Protein AF-A0A9R1U1S0-F1 (afdb_monomer)

Radius of gyration: 36.61 Å; Cα contacts (8 Å, |Δi|>4): 37; chains: 1; bounding box: 83×80×108 Å

pLDDT: mean 74.23, std 17.14, range [32.84, 97.0]

Mean predicted aligned error: 23.55 Å

Solvent-accessible surface area (backbone atoms only — not comparable to full-atom values): 19127 Å² total; per-residue (Å²): 135,89,84,71,72,70,58,68,76,39,90,82,35,63,88,27,69,72,43,45,52,51,51,50,53,49,52,53,48,51,52,52,51,52,51,55,51,52,52,54,51,49,51,52,48,54,50,47,53,54,47,50,52,53,52,48,37,35,75,73,63,81,36,81,83,73,80,48,74,85,44,47,80,72,68,63,41,96,81,56,77,83,61,66,65,52,51,76,75,64,47,78,90,46,71,70,56,53,51,50,56,46,50,50,51,51,48,61,68,64,50,68,73,78,82,65,75,68,82,76,82,57,60,83,92,76,62,88,74,91,62,77,64,70,65,49,52,54,48,52,55,64,67,29,69,67,49,46,51,53,50,52,51,52,51,51,53,48,52,47,66,72,33,65,66,62,41,50,51,52,50,49,54,52,50,62,75,68,55,84,93,86,80,93,82,82,80,90,80,80,88,80,80,92,71,90,73,90,68,84,80,74,84,72,88,66,93,65,82,72,77,72,72,76,78,76,82,70,53,72,70,56,49,51,53,50,50,52,52,50,50,53,53,48,56,52,51,50,54,51,49,52,51,52,52,51,51,51,54,51,49,53,53,50,51,60,68,65,62,70,75,62,84,54,53,62,56,53,52,50,51,56,56,57,69,74,52,52,73,68,56,58,52,58,67,48,63,77,66,76,80,73,58,86,78,66,66,76,79,57,78,86,69,132

Sequence (304 aa):
MGGGDLNLKKSWHPSTMKNMEKVWKAEQQDSREKKKIAELKRDIEMEKDREDMTRYAMQQGVIAKKEDKKLDWMYKGPNQGINREDYLTGKAIDKTFEQQAQAERDAERNRMPSNHVEYECVPPSLRFFSGSEQVDLQKKLQEDPLYAIKKKEMESRTQLLKNPVKLKQLKELVSKRRGSPEASSSSSRHHKSSKHHKESHRSKKDDGKHQSKKKVKLTDEEKEKRLKEMLANASWRDKERAKNVKKYREQDKKEQKSKSYDKDFIRKHLVKATEVETVASRIKSNINNIQRSGRAMDTNFARR

Structure (mmCIF, N/CA/C/O backbone):
data_AF-A0A9R1U1S0-F1
#
_entry.id   AF-A0A9R1U1S0-F1
#
loop_
_atom_site.group_PDB
_atom_site.id
_atom_site.type_symbol
_atom_site.label_atom_id
_atom_site.label_alt_id
_atom_site.label_comp_id
_atom_site.label_asym_id
_atom_site.label_entity_id
_atom_site.label_seq_id
_atom_site.pdbx_PDB_ins_code
_atom_site.Cartn_x
_atom_site.Cartn_y
_atom_site.Cartn_z
_atom_site.occupancy
_atom_site.B_iso_or_equiv
_atom_site.auth_seq_id
_atom_site.auth_comp_id
_atom_site.auth_asym_id
_atom_site.auth_atom_id
_atom_site.pdbx_PDB_model_num
ATOM 1 N N . MET A 1 1 ? -8.473 -1.981 -62.546 1.00 49.84 1 MET A N 1
ATOM 2 C CA . MET A 1 1 ? -7.829 -0.945 -61.709 1.00 49.84 1 MET A CA 1
ATOM 3 C C . MET A 1 1 ? -8.072 -1.288 -60.243 1.00 49.84 1 MET A C 1
ATOM 5 O O . MET A 1 1 ? -9.187 -1.129 -59.778 1.00 49.84 1 MET A O 1
ATOM 9 N N . GLY A 1 2 ? -7.084 -1.852 -59.544 1.00 56.31 2 GLY A N 1
ATOM 10 C CA . GLY A 1 2 ? -7.210 -2.233 -58.129 1.00 56.31 2 GLY A CA 1
ATOM 11 C C . GLY A 1 2 ? -6.482 -1.241 -57.228 1.00 56.31 2 GLY A C 1
ATOM 12 O O . GLY A 1 2 ? -5.342 -1.485 -56.845 1.00 56.31 2 GLY A O 1
ATOM 13 N N . GLY A 1 3 ? -7.110 -0.102 -56.936 1.00 65.69 3 GLY A N 1
ATOM 14 C CA . GLY A 1 3 ? -6.563 0.929 -56.051 1.00 65.69 3 GLY A CA 1
ATOM 15 C C . GLY A 1 3 ? -7.003 0.711 -54.606 1.00 65.69 3 GLY A C 1
ATOM 16 O O . GLY A 1 3 ? -7.941 1.353 -54.152 1.00 65.69 3 GLY A O 1
ATOM 17 N N . GLY A 1 4 ? -6.363 -0.215 -53.890 1.00 79.69 4 GLY A N 1
ATOM 18 C CA . GLY A 1 4 ? -6.552 -0.334 -52.440 1.00 79.69 4 GLY A CA 1
ATOM 19 C C . GLY A 1 4 ? -5.862 0.816 -51.702 1.00 79.69 4 GLY A C 1
ATOM 20 O O . GLY A 1 4 ? -4.749 1.194 -52.078 1.00 79.69 4 GLY A O 1
ATOM 21 N N . ASP A 1 5 ? -6.501 1.350 -50.658 1.00 83.12 5 ASP A N 1
ATOM 22 C CA . ASP A 1 5 ? -5.978 2.466 -49.861 1.00 83.12 5 ASP A CA 1
ATOM 23 C C . ASP A 1 5 ? -4.570 2.150 -49.316 1.00 83.12 5 ASP A C 1
ATOM 25 O O . ASP A 1 5 ? -4.334 1.200 -48.560 1.00 83.12 5 ASP A O 1
ATOM 29 N N . LEU A 1 6 ? -3.606 2.959 -49.763 1.00 86.38 6 LEU A N 1
ATOM 30 C CA . LEU A 1 6 ? -2.181 2.809 -49.487 1.00 86.38 6 LEU A CA 1
ATOM 31 C C . LEU A 1 6 ? -1.866 2.977 -47.993 1.00 86.38 6 LEU A C 1
ATOM 33 O O . LEU A 1 6 ? -0.838 2.480 -47.521 1.00 86.38 6 LEU A O 1
ATOM 37 N N . ASN A 1 7 ? -2.746 3.644 -47.244 1.00 86.38 7 ASN A N 1
ATOM 38 C CA . ASN A 1 7 ? -2.567 3.898 -45.821 1.00 86.38 7 ASN A CA 1
ATOM 39 C C . ASN A 1 7 ? -2.687 2.625 -44.979 1.00 86.38 7 ASN A C 1
ATOM 41 O O . ASN A 1 7 ? -1.934 2.474 -44.018 1.00 86.38 7 ASN A O 1
ATOM 45 N N . LEU A 1 8 ? -3.505 1.645 -45.382 1.00 85.06 8 LEU A N 1
ATOM 46 C CA . LEU A 1 8 ? -3.599 0.354 -44.679 1.00 85.06 8 LEU A CA 1
ATOM 47 C C . LEU A 1 8 ? -2.308 -0.473 -44.751 1.00 85.06 8 LEU A C 1
ATOM 49 O O . LEU A 1 8 ? -2.097 -1.373 -43.940 1.00 85.06 8 LEU A O 1
ATOM 53 N N . LYS A 1 9 ? -1.412 -0.165 -45.697 1.00 86.00 9 LYS A N 1
ATOM 54 C CA . LYS A 1 9 ? -0.081 -0.787 -45.778 1.00 86.00 9 LYS A CA 1
ATOM 55 C C . LYS A 1 9 ? 0.933 -0.129 -44.837 1.00 86.00 9 LYS A C 1
ATOM 57 O O . LYS A 1 9 ? 2.053 -0.621 -44.710 1.00 86.00 9 LYS A O 1
ATOM 62 N N . LYS A 1 10 ? 0.586 0.993 -44.198 1.00 93.12 10 LYS A N 1
ATOM 63 C CA . LYS A 1 10 ? 1.476 1.712 -43.284 1.00 93.12 10 LYS A CA 1
ATOM 64 C C . LYS A 1 10 ? 1.366 1.137 -41.873 1.00 93.12 10 LYS A C 1
ATOM 66 O O . LYS A 1 10 ? 0.281 0.910 -41.344 1.00 93.12 10 LYS A O 1
ATOM 71 N N . SER A 1 11 ? 2.516 0.938 -41.235 1.00 90.69 11 SER A N 1
ATOM 72 C CA . SER A 1 11 ? 2.624 0.352 -39.892 1.00 90.69 11 SER A CA 1
ATOM 73 C C . SER A 1 11 ? 2.041 1.225 -38.779 1.00 90.69 11 SER A C 1
ATOM 75 O O . SER A 1 11 ? 1.729 0.709 -37.712 1.00 90.69 11 SER A O 1
ATOM 77 N N . TRP A 1 12 ? 1.879 2.527 -39.009 1.00 92.88 12 TRP A N 1
ATOM 78 C CA . TRP A 1 12 ? 1.317 3.473 -38.044 1.00 92.88 12 TRP A CA 1
ATOM 79 C C . TRP A 1 12 ? -0.208 3.620 -38.145 1.00 92.88 12 TRP A C 1
ATOM 81 O O . TRP A 1 12 ? -0.812 4.212 -37.256 1.00 92.88 12 TRP A O 1
ATOM 91 N N . HIS A 1 13 ? -0.843 3.096 -39.200 1.00 93.75 13 HIS A N 1
ATOM 92 C CA . HIS A 1 13 ? -2.273 3.295 -39.420 1.00 93.75 13 HIS A CA 1
ATOM 93 C C . HIS A 1 13 ? -3.104 2.538 -38.364 1.00 93.75 13 HIS A C 1
ATOM 95 O O . HIS A 1 13 ? -2.884 1.338 -38.167 1.00 93.75 13 HIS A O 1
ATOM 101 N N . PRO A 1 14 ? -4.051 3.186 -37.664 1.00 92.06 14 PRO A N 1
ATOM 102 C CA . PRO A 1 14 ? -4.723 2.600 -36.499 1.00 92.06 14 PRO A CA 1
ATOM 103 C C . PRO A 1 14 ? -5.603 1.395 -36.852 1.00 92.06 14 PRO A C 1
ATOM 105 O O . PRO A 1 14 ? -5.692 0.458 -36.065 1.00 92.06 14 PRO A O 1
ATOM 108 N N . SER A 1 15 ? -6.189 1.380 -38.053 1.00 91.00 15 SER A N 1
ATOM 109 C CA . SER A 1 15 ? -7.078 0.303 -38.520 1.00 91.00 15 SER A CA 1
ATOM 110 C C . SER A 1 15 ? -6.346 -0.954 -39.001 1.00 91.00 15 SER A C 1
ATOM 112 O O . SER A 1 15 ? -6.975 -1.906 -39.453 1.00 91.00 15 SER A O 1
ATOM 114 N N . THR A 1 16 ? -5.013 -0.982 -38.947 1.00 91.75 16 THR A N 1
ATOM 115 C CA . THR A 1 16 ? -4.253 -2.201 -39.239 1.00 91.75 16 THR A CA 1
ATOM 116 C C . THR A 1 16 ? -4.476 -3.207 -38.107 1.00 91.75 16 THR A C 1
ATOM 118 O O . THR A 1 16 ? -4.307 -2.853 -36.941 1.00 91.75 16 THR A O 1
ATOM 121 N N . MET A 1 17 ? -4.766 -4.477 -38.424 1.00 92.62 17 MET A N 1
ATOM 122 C CA . MET A 1 17 ? -5.051 -5.539 -37.433 1.00 92.62 17 MET A CA 1
ATOM 123 C C . MET A 1 17 ? -4.046 -5.590 -36.268 1.00 92.62 17 MET A C 1
ATOM 125 O O . MET A 1 17 ? -4.437 -5.729 -35.113 1.00 92.62 17 MET A O 1
ATOM 129 N N . LYS A 1 18 ? -2.750 -5.398 -36.551 1.00 93.19 18 LYS A N 1
ATOM 130 C CA . LYS A 1 18 ? -1.682 -5.363 -35.533 1.00 93.19 18 LYS A CA 1
ATOM 131 C C . LYS A 1 18 ? -1.824 -4.199 -34.542 1.00 93.19 18 LYS A C 1
ATOM 133 O O . LYS A 1 18 ? -1.530 -4.35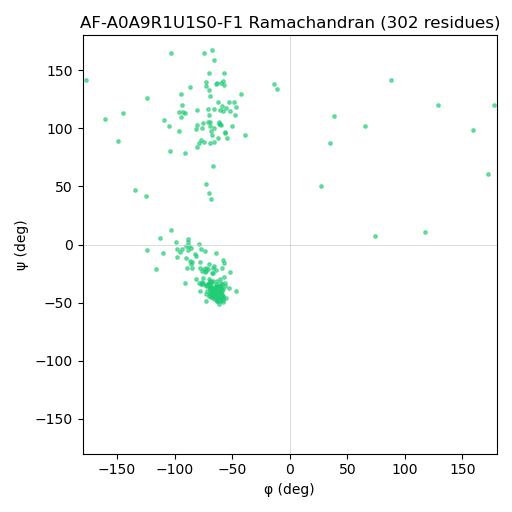8 -33.360 1.00 93.19 18 LYS A O 1
ATOM 138 N N . ASN A 1 19 ? -2.254 -3.030 -35.015 1.00 93.25 19 ASN A N 1
ATOM 139 C CA . ASN A 1 19 ? -2.442 -1.848 -34.175 1.00 93.25 19 ASN A CA 1
ATOM 140 C C . ASN A 1 19 ? -3.738 -1.947 -33.374 1.00 93.25 19 ASN A C 1
ATOM 142 O O . ASN A 1 19 ? -3.718 -1.658 -32.181 1.00 93.25 19 ASN A O 1
ATOM 146 N N . MET A 1 20 ? -4.811 -2.457 -33.982 1.00 93.12 20 MET A N 1
ATOM 147 C CA . MET A 1 20 ? -6.051 -2.783 -33.274 1.00 93.12 20 MET A CA 1
ATOM 148 C C . MET A 1 20 ? -5.802 -3.786 -32.138 1.00 93.12 20 MET A C 1
ATOM 150 O O . MET A 1 20 ? -6.245 -3.566 -31.016 1.00 93.12 20 MET A O 1
ATOM 154 N N . GLU A 1 21 ? -5.017 -4.841 -32.382 1.00 95.00 21 GLU A N 1
ATOM 155 C CA . GLU A 1 21 ? -4.648 -5.818 -31.349 1.00 95.00 21 GLU A CA 1
ATOM 156 C C . GLU A 1 21 ? -3.800 -5.189 -30.232 1.00 95.00 21 GLU A C 1
ATOM 158 O O . GLU A 1 21 ? -3.985 -5.493 -29.052 1.00 95.00 21 GLU A O 1
ATOM 163 N N . LYS A 1 22 ? -2.874 -4.288 -30.581 1.00 96.19 22 LYS A N 1
ATOM 164 C CA . LYS A 1 22 ? -2.051 -3.570 -29.600 1.00 96.19 22 LYS A CA 1
ATOM 165 C C . LYS A 1 22 ? -2.898 -2.662 -28.707 1.00 96.19 22 LYS A C 1
ATOM 167 O O . LYS A 1 22 ? -2.689 -2.660 -27.495 1.00 96.19 22 LYS A O 1
ATOM 172 N N . VAL A 1 23 ? -3.841 -1.923 -29.293 1.00 96.81 23 VAL A N 1
ATOM 173 C CA . VAL A 1 23 ? -4.799 -1.087 -28.554 1.00 96.81 23 VAL A CA 1
ATOM 174 C C . VAL A 1 23 ? -5.660 -1.961 -27.649 1.00 96.81 23 VAL A C 1
ATOM 176 O O . VAL A 1 23 ? -5.718 -1.708 -26.452 1.00 96.81 23 VAL A O 1
ATOM 179 N N . TRP A 1 24 ? -6.206 -3.059 -28.170 1.00 95.81 24 TRP A N 1
ATOM 180 C CA . TRP A 1 24 ? -7.029 -3.982 -27.390 1.00 95.81 24 TRP A CA 1
ATOM 181 C C . TRP A 1 24 ? -6.283 -4.589 -26.192 1.00 95.81 24 TRP A C 1
ATOM 183 O O . TRP A 1 24 ? -6.813 -4.640 -25.081 1.00 95.81 24 TRP A O 1
ATOM 193 N N . LYS A 1 25 ? -5.020 -5.000 -26.368 1.00 97.00 25 LYS A N 1
ATOM 194 C CA . LYS A 1 25 ? -4.180 -5.480 -25.256 1.00 97.00 25 LYS A CA 1
ATOM 195 C C . LYS A 1 25 ? -3.920 -4.385 -24.219 1.00 97.00 25 LYS A C 1
ATOM 197 O O . LYS A 1 25 ? -3.950 -4.672 -23.023 1.00 97.00 25 LYS A O 1
ATOM 202 N N . ALA A 1 26 ? -3.683 -3.149 -24.659 1.00 95.69 26 ALA A N 1
ATOM 203 C CA . ALA A 1 26 ? -3.482 -2.014 -23.763 1.00 95.69 26 ALA A CA 1
ATOM 204 C C . ALA A 1 26 ? -4.756 -1.683 -22.966 1.00 95.69 26 ALA A C 1
ATOM 206 O O . ALA A 1 26 ? -4.687 -1.532 -21.750 1.00 95.69 26 ALA A O 1
ATOM 207 N N . GLU A 1 27 ? -5.920 -1.660 -23.616 1.00 95.00 27 GLU A N 1
ATOM 208 C CA . GLU A 1 27 ? -7.224 -1.464 -22.970 1.00 95.00 27 GLU A CA 1
ATOM 209 C C . GLU A 1 27 ? -7.547 -2.583 -21.977 1.00 95.00 27 GLU A C 1
ATOM 211 O O . GLU A 1 27 ? -8.028 -2.331 -20.871 1.00 95.00 27 GLU A O 1
ATOM 216 N N . GLN A 1 28 ? -7.243 -3.834 -22.333 1.00 94.62 28 GLN A N 1
ATOM 217 C CA . GLN A 1 28 ? -7.430 -4.966 -21.433 1.00 94.62 28 GLN A CA 1
ATOM 218 C C . GLN A 1 28 ? -6.540 -4.845 -20.189 1.00 94.62 28 GLN A C 1
ATOM 220 O O . GLN A 1 28 ? -6.985 -5.159 -19.081 1.00 94.62 28 GLN A O 1
ATOM 225 N N . GLN A 1 29 ? -5.298 -4.387 -20.350 1.00 90.88 29 GLN A N 1
ATOM 226 C CA . GLN A 1 29 ? -4.398 -4.159 -19.228 1.00 90.88 29 GLN A CA 1
ATOM 227 C C . GLN A 1 29 ? -4.851 -2.982 -18.354 1.00 90.88 29 GLN A C 1
ATOM 229 O O . GLN A 1 29 ? -4.947 -3.153 -17.140 1.00 90.88 29 GLN A O 1
ATOM 234 N N . ASP A 1 30 ? -5.240 -1.852 -18.947 1.00 95.38 30 ASP A N 1
ATOM 235 C CA . ASP A 1 30 ? -5.800 -0.702 -18.223 1.00 95.38 30 ASP A CA 1
ATOM 236 C C . ASP A 1 30 ? -7.075 -1.084 -17.451 1.00 95.38 30 ASP A C 1
ATOM 238 O O . ASP A 1 30 ? -7.238 -0.729 -16.286 1.00 95.38 30 ASP A O 1
ATOM 242 N N . SER A 1 31 ? -7.948 -1.906 -18.040 1.00 92.31 31 SER A N 1
ATOM 243 C CA . SER A 1 31 ? -9.131 -2.439 -17.354 1.00 92.31 31 SER A CA 1
ATOM 244 C C . SER A 1 31 ? -8.764 -3.282 -16.124 1.00 92.31 31 SER A C 1
ATOM 246 O O . SER A 1 31 ? -9.388 -3.150 -15.068 1.00 92.31 31 SER A O 1
ATOM 248 N N . ARG A 1 32 ? -7.729 -4.131 -16.219 1.00 92.38 32 ARG A N 1
ATOM 249 C CA . ARG A 1 32 ? -7.230 -4.929 -15.081 1.00 92.38 32 ARG A CA 1
ATOM 250 C C . ARG A 1 32 ? -6.615 -4.047 -13.997 1.00 92.38 32 ARG A C 1
ATOM 252 O O . ARG A 1 32 ? -6.885 -4.261 -12.817 1.00 92.38 32 ARG A O 1
ATOM 259 N N . GLU A 1 33 ? -5.824 -3.052 -14.386 1.00 92.75 33 GLU A N 1
ATOM 260 C CA . GLU A 1 33 ? -5.207 -2.100 -13.461 1.00 92.75 33 GLU A CA 1
ATOM 261 C C . GLU A 1 33 ? -6.268 -1.260 -12.744 1.00 92.75 33 GLU A C 1
ATOM 263 O O . GLU A 1 33 ? -6.251 -1.173 -11.517 1.00 92.75 33 GLU A O 1
ATOM 268 N N . LYS A 1 34 ? -7.267 -0.745 -13.469 1.00 90.31 34 LYS A N 1
ATOM 269 C CA . LYS A 1 34 ? -8.413 -0.028 -12.893 1.00 90.31 34 LYS A CA 1
ATOM 270 C C . LYS A 1 34 ? -9.197 -0.879 -11.902 1.00 90.31 34 LYS A C 1
ATOM 272 O O . LYS A 1 34 ? -9.532 -0.378 -10.831 1.00 90.31 34 LYS A O 1
ATOM 277 N N . LYS A 1 35 ? -9.455 -2.154 -12.214 1.00 92.62 35 LYS A N 1
ATOM 278 C CA . LYS A 1 35 ? -10.116 -3.087 -11.283 1.00 92.62 35 LYS A CA 1
ATOM 279 C C . LYS A 1 35 ? -9.305 -3.275 -10.001 1.00 92.62 35 LYS A C 1
ATOM 281 O O . LYS A 1 35 ? -9.856 -3.121 -8.918 1.00 92.62 35 LYS A O 1
ATOM 286 N N . LYS A 1 36 ? -7.996 -3.511 -10.119 1.00 93.25 36 LYS A N 1
ATOM 287 C CA . LYS A 1 36 ? -7.098 -3.652 -8.964 1.00 93.25 36 LYS A CA 1
ATOM 288 C C . LYS A 1 36 ? -7.036 -2.378 -8.116 1.00 93.25 36 LYS A C 1
ATOM 290 O O . LYS A 1 36 ? -7.027 -2.440 -6.893 1.00 93.25 36 LYS A O 1
ATOM 295 N N . ILE A 1 37 ? -7.007 -1.210 -8.757 1.00 82.44 37 ILE A N 1
ATOM 296 C CA . ILE A 1 37 ? -7.031 0.081 -8.060 1.00 82.44 37 ILE A CA 1
ATOM 297 C C . ILE A 1 37 ? -8.374 0.292 -7.350 1.00 82.44 37 ILE A C 1
ATOM 299 O O . ILE A 1 37 ? -8.387 0.812 -6.240 1.00 82.44 37 ILE A O 1
ATOM 303 N N . ALA A 1 38 ? -9.495 -0.087 -7.966 1.00 91.44 38 ALA A N 1
ATOM 304 C CA . ALA A 1 38 ? -10.818 0.025 -7.354 1.00 91.44 38 ALA A CA 1
ATOM 305 C C . ALA A 1 38 ? -10.962 -0.881 -6.121 1.00 91.44 38 ALA A C 1
ATOM 307 O O . ALA A 1 38 ? -11.501 -0.442 -5.110 1.00 91.44 38 ALA A O 1
ATOM 308 N N . GLU A 1 39 ? -10.428 -2.100 -6.185 1.00 91.44 39 GLU A N 1
ATOM 309 C CA . GLU A 1 39 ? -10.359 -3.026 -5.050 1.00 91.44 39 GLU A CA 1
ATOM 310 C C . GLU A 1 39 ? -9.528 -2.441 -3.899 1.00 91.44 39 GLU A C 1
ATOM 312 O O . GLU A 1 39 ? -10.038 -2.288 -2.795 1.00 91.44 39 GLU A O 1
ATOM 317 N N . LEU A 1 40 ? -8.309 -1.962 -4.175 1.00 87.38 40 LEU A N 1
ATOM 318 C CA . LEU A 1 40 ? -7.473 -1.307 -3.159 1.00 87.38 40 LEU A CA 1
ATOM 319 C C . LEU A 1 40 ? -8.133 -0.060 -2.557 1.00 87.38 40 LEU A C 1
ATOM 321 O O . LEU A 1 40 ? -8.006 0.197 -1.364 1.00 87.38 40 LEU A O 1
ATOM 325 N N . LYS A 1 41 ? -8.841 0.733 -3.370 1.00 84.19 41 LYS A N 1
ATOM 326 C CA . LYS A 1 41 ? -9.603 1.889 -2.874 1.00 84.19 41 LYS A CA 1
ATOM 327 C C . LYS A 1 41 ? -10.720 1.462 -1.928 1.00 84.19 41 LYS A C 1
ATOM 329 O O . LYS A 1 41 ? -10.920 2.133 -0.923 1.00 84.19 41 LYS A O 1
ATOM 334 N N . ARG A 1 42 ? -11.412 0.362 -2.235 1.00 92.25 42 ARG A N 1
ATOM 335 C CA . ARG A 1 42 ? -12.452 -0.206 -1.373 1.00 92.25 42 ARG A CA 1
ATOM 336 C C . ARG A 1 42 ? -11.869 -0.678 -0.042 1.00 92.25 42 ARG A C 1
ATOM 338 O O . ARG A 1 42 ? -12.456 -0.394 0.993 1.00 92.25 42 ARG A O 1
ATOM 345 N N . ASP A 1 43 ? -10.715 -1.338 -0.059 1.00 84.44 43 ASP A N 1
ATOM 346 C CA . ASP A 1 43 ? -10.043 -1.784 1.167 1.00 84.44 43 ASP A CA 1
ATOM 347 C C . ASP A 1 43 ? -9.628 -0.605 2.053 1.00 84.44 43 ASP A C 1
ATOM 349 O O . ASP A 1 43 ? -9.902 -0.608 3.252 1.00 84.44 43 ASP A O 1
ATOM 353 N N . ILE A 1 44 ? -9.048 0.440 1.451 1.00 81.44 44 ILE A N 1
ATOM 354 C CA . ILE A 1 44 ? -8.693 1.682 2.154 1.00 81.44 44 ILE A CA 1
ATOM 355 C C . ILE A 1 44 ? -9.937 2.355 2.742 1.00 81.44 44 ILE A C 1
ATOM 357 O O . ILE A 1 44 ? -9.885 2.881 3.850 1.00 81.44 44 ILE A O 1
ATOM 361 N N . GLU A 1 45 ? -11.055 2.358 2.015 1.00 88.19 45 GLU A N 1
ATOM 362 C CA . GLU A 1 45 ? -12.310 2.939 2.494 1.00 88.19 45 GLU A CA 1
ATOM 363 C C . GLU A 1 45 ? -12.876 2.154 3.685 1.00 88.19 45 GLU A C 1
ATOM 365 O O . GLU A 1 45 ? -13.200 2.757 4.703 1.00 88.19 45 GLU A O 1
ATOM 370 N N . MET A 1 46 ? -12.875 0.817 3.630 1.00 86.56 46 MET A N 1
ATOM 371 C CA . MET A 1 46 ? -13.280 -0.023 4.765 1.00 86.56 46 MET A CA 1
ATOM 372 C C . MET A 1 46 ? -12.373 0.165 5.991 1.00 86.56 46 MET A C 1
ATOM 374 O O . MET A 1 46 ? -12.854 0.184 7.127 1.00 86.56 46 MET A O 1
ATOM 378 N N . GLU A 1 47 ? -11.059 0.296 5.786 1.00 84.75 47 GLU A N 1
ATOM 379 C CA . GLU A 1 47 ? -10.109 0.574 6.867 1.00 84.75 47 GLU A CA 1
ATOM 3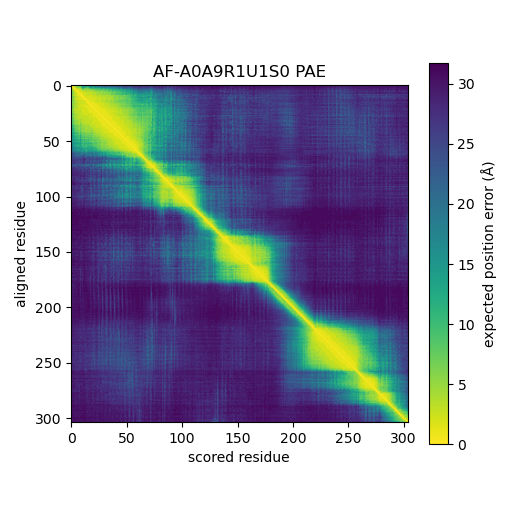80 C C . GLU A 1 47 ? -10.363 1.953 7.479 1.00 84.75 47 GLU A C 1
ATOM 382 O O . GLU A 1 47 ? -10.446 2.077 8.702 1.00 84.75 47 GLU A O 1
ATOM 387 N N . LYS A 1 48 ? -10.584 2.966 6.640 1.00 89.56 48 LYS A N 1
ATOM 388 C CA . LYS A 1 48 ? -10.915 4.320 7.077 1.00 89.56 48 LYS A CA 1
ATOM 389 C C . LYS A 1 48 ? -12.223 4.366 7.866 1.00 89.56 48 LYS A C 1
ATOM 391 O O . LYS A 1 48 ? -12.243 4.974 8.929 1.00 89.56 48 LYS A O 1
ATOM 396 N N . ASP A 1 49 ? -13.276 3.685 7.418 1.00 86.31 49 ASP A N 1
ATOM 397 C CA . ASP A 1 49 ? -14.551 3.607 8.145 1.00 86.31 49 ASP A CA 1
ATOM 398 C C . ASP A 1 49 ? -14.363 2.974 9.530 1.00 86.31 49 ASP A C 1
ATOM 400 O O . ASP A 1 49 ? -14.893 3.452 10.538 1.00 86.31 49 ASP A O 1
ATOM 404 N N . ARG A 1 50 ? -13.550 1.914 9.611 1.00 78.38 50 ARG A N 1
ATOM 405 C CA . ARG A 1 50 ? -13.195 1.278 10.884 1.00 78.38 50 ARG A CA 1
ATOM 406 C C . ARG A 1 50 ? -12.426 2.238 11.790 1.00 78.38 50 ARG A C 1
ATOM 408 O O . ARG A 1 50 ? -12.705 2.308 12.989 1.00 78.38 50 ARG A O 1
ATOM 415 N N . GLU A 1 51 ? -11.456 2.962 11.245 1.00 82.19 51 GLU A N 1
ATOM 416 C CA . GLU A 1 51 ? -10.694 3.962 11.986 1.00 82.19 51 GLU A CA 1
ATOM 417 C C . GLU A 1 51 ? -11.583 5.105 12.472 1.00 82.19 51 GLU A C 1
ATOM 419 O O . GLU A 1 51 ? -11.519 5.451 13.653 1.00 82.19 51 GLU A O 1
ATOM 424 N N . ASP A 1 52 ? -12.461 5.628 11.621 1.00 83.25 52 ASP A N 1
ATOM 425 C CA . ASP A 1 52 ? -13.399 6.698 11.946 1.00 83.25 52 ASP A CA 1
ATOM 426 C C . ASP A 1 52 ? -14.374 6.260 13.048 1.00 83.25 52 ASP A C 1
ATOM 428 O O . ASP A 1 52 ? -14.586 7.012 14.001 1.00 83.25 52 ASP A O 1
ATOM 432 N N . MET A 1 53 ? -14.856 5.013 13.025 1.00 79.56 53 MET A N 1
ATOM 433 C CA . MET A 1 53 ? -15.641 4.433 14.122 1.00 79.56 53 MET A CA 1
ATOM 434 C C . MET A 1 53 ? -14.854 4.372 15.436 1.00 79.56 53 MET A C 1
ATOM 436 O O . MET A 1 53 ? -15.367 4.758 16.489 1.00 79.56 53 MET A O 1
ATOM 440 N N . THR A 1 54 ? -13.592 3.929 15.404 1.00 79.00 54 THR A N 1
ATOM 441 C CA . THR A 1 54 ? -12.757 3.903 16.620 1.00 79.00 54 THR A CA 1
ATOM 442 C C . THR A 1 54 ? -12.444 5.304 17.137 1.00 79.00 54 THR A C 1
ATOM 444 O O . THR A 1 54 ? -12.492 5.545 18.343 1.00 79.00 54 THR A O 1
ATOM 447 N N . ARG A 1 55 ? -12.178 6.251 16.236 1.00 83.62 55 ARG A N 1
ATOM 448 C CA . ARG A 1 55 ? -11.918 7.651 16.560 1.00 83.62 55 ARG A CA 1
ATOM 449 C C . ARG A 1 55 ? -13.155 8.311 17.157 1.00 83.62 55 ARG A C 1
ATOM 451 O O . ARG A 1 55 ? -13.034 9.052 18.130 1.00 83.62 55 ARG A O 1
ATOM 458 N N . TYR A 1 56 ? -14.329 8.018 16.611 1.00 85.12 56 TYR A N 1
ATOM 459 C CA . TYR A 1 56 ? -15.608 8.477 17.130 1.00 85.12 56 TYR A CA 1
ATOM 460 C C . TYR A 1 56 ? -15.874 7.918 18.536 1.00 85.12 56 TYR A C 1
ATOM 462 O O . TYR A 1 56 ? -16.163 8.684 19.454 1.00 85.12 56 TYR A O 1
ATOM 470 N N . ALA A 1 57 ? -15.665 6.614 18.750 1.00 82.25 57 ALA A N 1
ATOM 471 C CA . ALA A 1 57 ? -15.787 5.990 20.071 1.00 82.25 57 ALA A CA 1
ATOM 472 C C . ALA A 1 57 ? -14.802 6.575 21.105 1.00 82.25 57 ALA A C 1
ATOM 474 O O . ALA A 1 57 ? -15.158 6.741 22.273 1.00 82.25 57 ALA A O 1
ATOM 475 N N . MET A 1 58 ? -13.587 6.939 20.678 1.00 80.62 58 MET A N 1
ATOM 476 C CA . MET A 1 58 ? -12.615 7.653 21.516 1.00 80.62 58 MET A CA 1
ATOM 477 C C . MET A 1 58 ? -13.065 9.076 21.860 1.00 80.62 58 MET A C 1
ATOM 479 O O . MET A 1 58 ? -12.902 9.509 22.997 1.00 80.62 58 MET A O 1
ATOM 483 N N . GLN A 1 59 ? -13.626 9.820 20.900 1.00 81.50 59 GLN A N 1
ATOM 484 C CA . GLN A 1 59 ? -14.147 11.172 21.144 1.00 81.50 59 GLN A CA 1
ATOM 485 C C . GLN A 1 59 ? -15.321 11.170 22.125 1.00 81.50 59 GLN A C 1
ATOM 487 O O . GLN A 1 59 ? -15.423 12.077 22.944 1.00 81.50 59 GLN A O 1
ATOM 492 N N . GLN A 1 60 ? -16.168 10.141 22.066 1.00 83.19 60 GLN A N 1
ATOM 493 C CA . GLN A 1 60 ? -17.277 9.938 23.001 1.00 83.19 60 GLN A CA 1
ATOM 494 C C . GLN A 1 60 ? -16.828 9.384 24.366 1.00 83.19 60 GLN A C 1
ATOM 496 O O . GLN A 1 60 ? -17.653 9.217 25.257 1.00 83.19 60 GLN A O 1
ATOM 501 N N . GLY A 1 61 ? -15.537 9.079 24.547 1.00 77.88 61 GLY A N 1
ATOM 502 C CA . GLY A 1 61 ? -14.987 8.592 25.815 1.00 77.88 61 GLY A CA 1
ATOM 503 C C . GLY A 1 61 ? -15.334 7.138 26.159 1.00 77.88 61 GLY A C 1
ATOM 504 O O . GLY A 1 61 ? -14.996 6.686 27.247 1.00 77.88 61 GLY A O 1
ATOM 505 N N . VAL A 1 62 ? -15.961 6.389 25.242 1.00 75.81 62 VAL A N 1
ATOM 506 C CA . VAL A 1 62 ? -16.292 4.960 25.427 1.00 75.81 62 VAL A CA 1
ATOM 507 C C . VAL A 1 62 ? -15.026 4.093 25.404 1.00 75.81 62 VAL A C 1
ATOM 509 O O . VAL A 1 62 ? -14.966 3.049 26.047 1.00 75.81 62 VAL A O 1
ATOM 512 N N . ILE A 1 63 ? -13.993 4.531 24.675 1.00 66.00 63 ILE A N 1
ATOM 513 C CA . ILE A 1 63 ? -12.696 3.852 24.565 1.00 66.00 63 ILE A CA 1
ATOM 514 C C . ILE A 1 63 ? -11.587 4.828 24.968 1.00 66.00 63 ILE A C 1
ATOM 516 O O . ILE A 1 63 ? -11.471 5.912 24.396 1.00 66.00 63 ILE A O 1
ATOM 520 N N . ALA A 1 64 ? -10.741 4.432 25.924 1.00 72.00 64 ALA A N 1
ATOM 521 C CA . ALA A 1 64 ? -9.566 5.209 26.313 1.00 72.00 64 ALA A CA 1
ATOM 522 C C . ALA A 1 64 ? -8.617 5.412 25.116 1.00 72.00 64 ALA A C 1
ATOM 524 O O . ALA A 1 64 ? -8.388 4.490 24.326 1.00 72.00 64 ALA A O 1
ATOM 525 N N . LYS A 1 65 ? -8.047 6.617 24.978 1.00 66.00 65 LYS A N 1
ATOM 526 C CA . LYS A 1 65 ? -7.067 6.931 23.928 1.00 66.00 65 LYS A CA 1
ATOM 527 C C . LYS A 1 65 ? -5.840 6.025 24.075 1.00 66.00 65 LYS A C 1
ATOM 529 O O . LYS A 1 65 ? -5.003 6.247 24.941 1.00 66.00 65 LYS A O 1
ATOM 534 N N . LYS A 1 66 ? -5.724 5.004 23.223 1.00 63.31 66 LYS A N 1
ATOM 535 C CA . LYS A 1 66 ? -4.478 4.247 23.051 1.00 63.31 66 LYS A CA 1
ATOM 536 C C . LYS A 1 66 ? -3.526 5.077 22.191 1.00 63.31 66 LYS A C 1
ATOM 538 O O . LYS A 1 66 ? -3.547 4.963 20.967 1.00 63.31 66 LYS A O 1
ATOM 543 N N . GLU A 1 67 ? -2.707 5.903 22.833 1.00 55.69 67 GLU A N 1
ATOM 544 C CA . GLU A 1 67 ? -1.608 6.660 22.203 1.00 55.69 67 GLU A CA 1
ATOM 545 C C . GLU A 1 67 ? -0.503 5.730 21.631 1.00 55.69 67 GLU A C 1
ATOM 547 O O . GLU A 1 67 ? 0.374 6.157 20.882 1.00 55.69 67 GLU A O 1
ATOM 552 N N . ASP A 1 68 ? -0.583 4.420 21.893 1.00 58.16 68 ASP A N 1
ATOM 553 C CA . ASP A 1 68 ? 0.526 3.484 21.684 1.00 58.16 68 ASP A CA 1
ATOM 554 C C . ASP A 1 68 ? 0.614 2.846 20.293 1.00 58.16 68 ASP A C 1
ATOM 556 O O . ASP A 1 68 ? 1.594 2.166 20.007 1.00 58.16 68 ASP A O 1
ATOM 560 N N . LYS A 1 69 ? -0.332 3.071 19.366 1.00 64.31 69 LYS A N 1
ATOM 561 C CA . LYS A 1 69 ? -0.244 2.456 18.018 1.00 64.31 69 LYS A CA 1
ATOM 562 C C . LYS A 1 69 ? 1.044 2.841 17.273 1.00 64.31 69 LYS A C 1
ATOM 564 O O . LYS A 1 69 ? 1.601 2.033 16.536 1.00 64.31 69 LYS A O 1
ATOM 569 N N . LYS A 1 70 ? 1.540 4.067 17.484 1.00 63.16 70 LYS A N 1
ATOM 570 C CA . LYS A 1 70 ? 2.781 4.575 16.873 1.00 63.16 70 LYS A CA 1
ATOM 571 C C . LYS A 1 70 ? 4.044 3.986 17.509 1.00 63.16 70 LYS A C 1
ATOM 573 O O . LYS A 1 70 ? 5.096 4.019 16.878 1.00 63.16 70 LYS A O 1
ATOM 578 N N . LEU A 1 71 ? 3.949 3.466 18.731 1.00 64.44 71 LEU A N 1
ATOM 579 C CA . LEU A 1 71 ? 5.071 2.922 19.497 1.00 64.44 71 LEU A CA 1
ATOM 580 C C . LEU A 1 71 ? 4.996 1.393 19.644 1.00 64.44 71 LEU A C 1
ATOM 582 O O . LEU A 1 71 ? 5.968 0.781 20.067 1.00 64.44 71 LEU A O 1
ATOM 586 N N . ASP A 1 72 ? 3.900 0.758 19.225 1.00 67.94 72 ASP A N 1
ATOM 587 C CA . ASP A 1 72 ? 3.702 -0.695 19.285 1.00 67.94 72 ASP A CA 1
ATOM 588 C C . ASP A 1 72 ? 4.765 -1.463 18.480 1.00 67.94 72 ASP A C 1
ATOM 590 O O . ASP A 1 72 ? 5.265 -2.493 18.917 1.00 67.94 72 ASP A O 1
ATOM 594 N N . TRP A 1 73 ? 5.207 -0.926 17.338 1.00 72.44 73 TRP A N 1
ATOM 595 C CA . TRP A 1 73 ? 6.315 -1.518 16.575 1.00 72.44 73 TRP A CA 1
ATOM 596 C C . TRP A 1 73 ? 7.684 -1.359 17.264 1.00 72.44 73 TRP A C 1
ATOM 598 O O . TRP A 1 73 ? 8.594 -2.126 16.962 1.00 72.44 73 TRP A O 1
ATOM 608 N N . MET A 1 74 ? 7.833 -0.391 18.180 1.00 66.69 74 MET A N 1
ATOM 609 C CA . MET A 1 74 ? 9.060 -0.125 18.946 1.00 66.69 74 MET A CA 1
ATOM 610 C C . MET A 1 74 ? 9.091 -0.905 20.273 1.00 66.69 74 MET A C 1
ATOM 612 O O . MET A 1 74 ? 10.157 -1.334 20.703 1.00 66.69 74 MET A O 1
ATOM 616 N N . TYR A 1 75 ? 7.929 -1.118 20.901 1.00 62.88 75 TYR A N 1
ATOM 617 C CA . TYR A 1 75 ? 7.779 -1.875 22.150 1.00 62.88 75 TYR A CA 1
ATOM 618 C C . TYR A 1 75 ? 7.457 -3.362 21.951 1.00 62.88 75 TYR A C 1
ATOM 620 O O . TYR A 1 75 ? 7.474 -4.111 22.929 1.00 62.88 75 TYR A O 1
ATOM 628 N N . LYS A 1 76 ? 7.272 -3.818 20.702 1.00 66.06 76 LYS A N 1
ATOM 629 C CA . LYS A 1 76 ? 7.413 -5.230 20.302 1.00 66.06 76 LYS A CA 1
ATOM 630 C C . LYS A 1 76 ? 8.868 -5.678 20.434 1.00 66.06 76 LYS A C 1
ATOM 632 O O . LYS A 1 76 ? 9.578 -5.903 19.456 1.00 66.06 76 LYS A O 1
ATOM 637 N N . GLY A 1 77 ? 9.329 -5.740 21.677 1.00 67.38 77 GLY A N 1
ATOM 638 C CA . GLY A 1 77 ? 10.648 -6.226 22.035 1.00 67.38 77 GLY A CA 1
ATOM 639 C C . GLY A 1 77 ? 10.737 -7.754 21.933 1.00 67.38 77 GLY A C 1
ATOM 640 O O . GLY A 1 77 ? 9.710 -8.434 21.936 1.00 67.38 77 GLY A O 1
ATOM 641 N N . PRO A 1 78 ? 11.957 -8.321 21.922 1.00 62.53 78 PRO A N 1
ATOM 642 C CA . PRO A 1 78 ? 12.201 -9.769 21.831 1.00 62.53 78 PRO A CA 1
ATOM 643 C C . PRO A 1 78 ? 11.541 -10.617 22.931 1.00 62.53 78 PRO A C 1
ATOM 645 O O . PRO A 1 78 ? 11.453 -11.831 22.794 1.00 62.53 78 PRO A O 1
ATOM 648 N N . ASN A 1 79 ? 11.097 -9.980 24.019 1.00 58.62 79 ASN A N 1
ATOM 649 C CA . ASN A 1 79 ? 10.499 -10.626 25.188 1.00 58.62 79 ASN A CA 1
ATOM 650 C C . ASN A 1 79 ? 8.962 -10.612 25.170 1.00 58.62 79 ASN A C 1
ATOM 652 O O . ASN A 1 79 ? 8.339 -11.151 26.082 1.00 58.62 79 ASN A O 1
ATOM 656 N N . GLN A 1 80 ? 8.331 -9.978 24.176 1.00 68.69 80 GLN A N 1
ATOM 657 C CA . GLN A 1 80 ? 6.883 -10.051 24.021 1.00 68.69 80 GLN A CA 1
ATOM 658 C C . GLN A 1 80 ? 6.566 -11.383 23.335 1.00 68.69 80 GLN A C 1
ATOM 660 O O . GLN A 1 80 ? 7.030 -11.622 22.221 1.00 68.69 80 GLN A O 1
ATOM 665 N N . GLY A 1 81 ? 5.851 -12.266 24.042 1.00 62.84 81 GLY A N 1
ATOM 666 C CA . GLY A 1 81 ? 5.574 -13.638 23.614 1.00 62.84 81 GLY A CA 1
ATOM 667 C C . GLY A 1 81 ? 5.218 -13.722 22.130 1.00 62.84 81 GLY A C 1
ATOM 668 O O . GLY A 1 81 ? 4.395 -12.956 21.628 1.00 62.84 81 GLY A O 1
ATOM 669 N N . ILE A 1 82 ? 5.892 -14.623 21.421 1.00 66.06 82 ILE A N 1
ATOM 670 C CA . ILE A 1 82 ? 5.747 -14.783 19.979 1.00 66.06 82 ILE A CA 1
ATOM 671 C C . ILE A 1 82 ? 4.285 -15.153 19.686 1.00 66.06 82 ILE A C 1
ATOM 673 O O . ILE A 1 82 ? 3.800 -16.207 20.099 1.00 66.06 82 ILE A O 1
ATOM 677 N N . ASN A 1 83 ? 3.567 -14.281 18.977 1.00 69.31 83 ASN A N 1
ATOM 678 C CA . ASN A 1 83 ? 2.181 -14.539 18.597 1.00 69.31 83 ASN A CA 1
ATOM 679 C C . ASN A 1 83 ? 2.138 -15.643 17.534 1.00 69.31 83 ASN A C 1
ATOM 681 O O . ASN A 1 83 ? 2.564 -15.441 16.397 1.00 69.31 83 ASN A O 1
ATOM 685 N N . ARG A 1 84 ? 1.606 -16.813 17.900 1.00 74.25 84 ARG A N 1
ATOM 686 C CA . ARG A 1 84 ? 1.505 -17.996 17.024 1.00 74.25 84 ARG A CA 1
ATOM 687 C C . ARG A 1 84 ? 0.671 -17.723 15.768 1.00 74.25 84 ARG A C 1
ATOM 689 O O . ARG A 1 84 ? 1.005 -18.202 14.685 1.00 74.25 84 ARG A O 1
ATOM 696 N N . GLU A 1 85 ? -0.337 -16.868 15.908 1.00 75.69 85 GLU A N 1
ATOM 697 C CA . GLU A 1 85 ? -1.218 -16.413 14.828 1.00 75.69 85 GLU A CA 1
ATOM 698 C C . GLU A 1 85 ? -0.467 -15.689 13.702 1.00 75.69 85 GLU A C 1
ATOM 700 O O . GLU A 1 85 ? -0.837 -15.794 12.532 1.00 75.69 85 GLU A O 1
ATOM 705 N N . ASP A 1 86 ? 0.645 -15.017 14.011 1.00 76.94 86 ASP A N 1
ATOM 706 C CA . ASP A 1 86 ? 1.443 -14.329 12.995 1.00 76.94 86 ASP A CA 1
ATOM 707 C C . ASP A 1 86 ? 2.136 -15.323 12.040 1.00 76.94 86 ASP A C 1
ATOM 709 O O . ASP A 1 86 ? 2.325 -15.038 10.857 1.00 76.94 86 ASP A O 1
ATOM 713 N N . TYR A 1 87 ? 2.506 -16.510 12.531 1.00 82.50 87 TYR A N 1
ATOM 714 C CA . TYR A 1 87 ? 3.112 -17.577 11.723 1.00 82.50 87 TYR A CA 1
ATOM 715 C C . TYR A 1 87 ? 2.051 -18.367 10.957 1.00 82.50 87 TYR A C 1
ATOM 717 O O . TYR A 1 87 ? 2.309 -18.834 9.848 1.00 82.50 87 TYR A O 1
ATOM 725 N N . LEU A 1 88 ? 0.836 -18.456 11.506 1.00 81.50 88 LEU A N 1
ATOM 726 C CA . LEU A 1 88 ? -0.313 -19.059 10.832 1.00 81.50 88 LEU A CA 1
ATOM 727 C C . LEU A 1 88 ? -0.801 -18.203 9.650 1.00 81.50 88 LEU A C 1
ATOM 729 O O . LEU A 1 88 ? -1.237 -18.737 8.633 1.00 81.50 88 LEU A O 1
ATOM 733 N N . THR A 1 89 ? -0.661 -16.879 9.759 1.00 76.38 89 THR A N 1
ATOM 734 C CA . THR A 1 89 ? -1.033 -15.897 8.725 1.00 76.38 89 THR A CA 1
ATOM 735 C C . THR A 1 89 ? 0.078 -15.607 7.707 1.00 76.38 89 THR A C 1
ATOM 737 O O . THR A 1 89 ? -0.150 -14.869 6.748 1.00 76.38 89 THR A O 1
ATOM 740 N N . GLY A 1 90 ? 1.255 -16.233 7.850 1.00 75.62 90 GLY A N 1
ATOM 741 C CA . GLY A 1 90 ? 2.284 -16.270 6.805 1.00 75.62 90 GLY A CA 1
ATOM 742 C C . GLY A 1 90 ? 3.626 -15.611 7.132 1.00 75.62 90 GLY A C 1
ATOM 743 O O . GLY A 1 90 ? 4.448 -15.477 6.220 1.00 75.62 90 GLY A O 1
ATOM 744 N N . LYS A 1 91 ? 3.909 -15.221 8.387 1.00 82.81 91 LYS A N 1
ATOM 745 C CA . LYS A 1 91 ? 5.293 -14.890 8.771 1.00 82.81 91 LYS A CA 1
ATOM 746 C C . LYS A 1 91 ? 6.187 -16.127 8.650 1.00 82.81 91 LYS A C 1
ATOM 748 O O . LYS A 1 91 ? 5.793 -17.239 8.994 1.00 82.81 91 LYS A O 1
ATOM 753 N N . ALA A 1 92 ? 7.400 -15.927 8.137 1.00 80.94 92 ALA A N 1
ATOM 754 C CA . ALA A 1 92 ? 8.378 -16.999 8.004 1.00 80.94 92 ALA A CA 1
ATOM 755 C C . ALA A 1 92 ? 8.774 -17.531 9.389 1.00 80.94 92 ALA A C 1
ATOM 757 O O . ALA A 1 92 ? 8.977 -16.754 10.318 1.00 80.94 92 ALA A O 1
ATOM 758 N N . ILE A 1 93 ? 8.882 -18.854 9.508 1.00 81.25 93 ILE A N 1
ATOM 759 C CA . ILE A 1 93 ? 9.326 -19.521 10.733 1.00 81.25 93 ILE A CA 1
ATOM 760 C C . ILE A 1 93 ? 10.792 -19.145 10.980 1.00 81.25 93 ILE A C 1
ATOM 762 O O . ILE A 1 93 ? 11.654 -19.464 10.161 1.00 81.25 93 ILE A O 1
ATOM 766 N N . ASP A 1 94 ? 11.056 -18.462 12.093 1.00 81.50 94 ASP A N 1
ATOM 767 C CA . ASP A 1 94 ? 12.401 -18.103 12.547 1.00 81.50 94 ASP A CA 1
ATOM 768 C C . ASP A 1 94 ? 12.845 -19.030 13.692 1.00 81.50 94 ASP A C 1
ATOM 770 O O . ASP A 1 94 ? 12.040 -19.714 14.328 1.00 81.50 94 ASP A O 1
ATOM 774 N N . LYS A 1 95 ? 14.144 -19.035 13.991 1.00 82.69 95 LYS A N 1
ATOM 775 C CA . LYS A 1 95 ? 14.769 -19.845 15.047 1.00 82.69 95 LYS A CA 1
ATOM 776 C C . LYS A 1 95 ? 14.167 -19.599 16.428 1.00 82.69 95 LYS A C 1
ATOM 778 O O . LYS A 1 95 ? 14.196 -20.486 17.271 1.00 82.69 95 LYS A O 1
ATOM 783 N N . THR A 1 96 ? 13.629 -18.405 16.663 1.00 77.81 96 THR A N 1
ATOM 784 C CA . THR A 1 96 ? 12.927 -18.037 17.900 1.00 77.81 96 THR A CA 1
ATOM 785 C C . THR A 1 96 ? 11.634 -18.839 18.077 1.00 77.81 96 THR A C 1
ATOM 787 O O . THR A 1 96 ? 11.363 -19.330 19.170 1.00 77.81 96 THR A O 1
ATOM 790 N N . PHE A 1 97 ? 10.883 -19.057 16.992 1.00 79.94 97 PHE A N 1
ATOM 791 C CA . PHE A 1 97 ? 9.688 -19.901 16.982 1.00 79.94 97 PHE A CA 1
ATOM 792 C C . PHE A 1 97 ? 10.040 -21.377 17.190 1.00 79.94 97 PHE A C 1
ATOM 794 O O . PHE A 1 97 ? 9.382 -22.064 17.967 1.00 79.94 97 PHE A O 1
ATOM 801 N N . GLU A 1 98 ? 11.102 -21.864 16.539 1.00 81.12 98 GLU A N 1
ATOM 802 C CA . GLU A 1 98 ? 11.589 -23.235 16.744 1.00 81.12 98 GLU A CA 1
ATOM 803 C C . GLU A 1 98 ? 12.036 -23.465 18.193 1.00 81.12 98 GLU A C 1
ATOM 805 O O . GLU A 1 98 ? 11.670 -24.475 18.784 1.00 81.12 98 GLU A O 1
ATOM 810 N N . GLN A 1 99 ? 12.753 -22.510 18.796 1.00 82.12 99 GLN A N 1
ATOM 811 C CA . GLN A 1 99 ? 13.165 -22.572 20.202 1.00 82.12 99 GLN A CA 1
ATOM 812 C C . GLN A 1 99 ? 11.974 -22.583 21.160 1.00 82.12 99 GLN A C 1
ATOM 814 O O . GLN A 1 99 ? 11.989 -23.349 22.119 1.00 82.12 99 GLN A O 1
ATOM 819 N N . GLN A 1 100 ? 10.930 -21.792 20.904 1.00 77.94 100 GLN A N 1
ATOM 820 C CA . GLN A 1 100 ? 9.723 -21.816 21.731 1.00 77.94 100 GLN A CA 1
ATOM 821 C C . GLN A 1 100 ? 8.944 -23.124 21.567 1.00 77.94 100 GLN A C 1
ATOM 823 O O . GLN A 1 100 ? 8.531 -23.710 22.561 1.00 77.94 100 GLN A O 1
ATOM 828 N N . ALA A 1 101 ? 8.784 -23.621 20.339 1.00 80.56 101 ALA A N 1
ATOM 829 C CA . ALA A 1 101 ? 8.130 -24.903 20.087 1.00 80.56 101 ALA A CA 1
ATOM 830 C C . ALA A 1 101 ? 8.913 -26.079 20.702 1.00 80.56 101 ALA A C 1
ATOM 832 O O . ALA A 1 101 ? 8.324 -27.060 21.157 1.00 80.56 101 ALA A O 1
ATOM 833 N N . GLN A 1 102 ? 10.243 -25.983 20.732 1.00 79.94 102 GLN A N 1
ATOM 834 C CA . GLN A 1 102 ? 11.113 -26.959 21.378 1.00 79.94 102 GLN A CA 1
ATOM 835 C C . GLN A 1 102 ? 11.027 -26.865 22.903 1.00 79.94 102 GLN A C 1
ATOM 837 O O . GLN A 1 102 ? 10.878 -27.893 23.548 1.00 79.94 102 GLN A O 1
ATOM 842 N N . ALA A 1 103 ? 11.018 -25.655 23.467 1.00 78.31 103 ALA A N 1
ATOM 843 C CA . ALA A 1 103 ? 10.803 -25.431 24.894 1.00 78.31 103 ALA A CA 1
ATOM 844 C C . ALA A 1 103 ? 9.414 -25.905 25.351 1.00 78.31 103 ALA A C 1
ATOM 846 O O . ALA A 1 103 ? 9.302 -26.472 26.430 1.00 78.31 103 ALA A O 1
ATOM 847 N N . GLU A 1 104 ? 8.371 -25.739 24.531 1.00 76.31 104 GLU A N 1
ATOM 848 C CA . GLU A 1 104 ? 7.040 -26.310 24.776 1.00 76.31 104 GLU A CA 1
ATOM 849 C C . GLU A 1 104 ? 7.074 -27.841 24.758 1.00 76.31 104 GLU A C 1
ATOM 851 O O . GLU A 1 104 ? 6.545 -28.456 25.677 1.00 76.31 104 GLU A O 1
ATOM 856 N N . ARG A 1 105 ? 7.739 -28.466 23.775 1.00 79.25 105 ARG A N 1
ATOM 857 C CA . ARG A 1 105 ? 7.920 -29.929 23.742 1.00 79.25 105 ARG A CA 1
ATOM 858 C C . ARG A 1 105 ? 8.720 -30.450 24.925 1.00 79.25 105 ARG A C 1
ATOM 860 O O . ARG A 1 105 ? 8.382 -31.491 25.476 1.00 79.25 105 ARG A O 1
ATOM 867 N N . ASP A 1 106 ? 9.789 -29.760 25.298 1.00 75.88 106 ASP A N 1
ATOM 868 C CA . ASP A 1 106 ? 10.624 -30.141 26.429 1.00 75.88 106 ASP A CA 1
ATOM 869 C C . ASP A 1 106 ? 9.889 -29.900 27.751 1.00 75.88 106 ASP A C 1
ATOM 871 O O . ASP A 1 106 ? 10.023 -30.714 28.655 1.00 75.88 106 ASP A O 1
ATOM 875 N N . ALA A 1 107 ? 9.047 -28.867 27.855 1.00 75.75 107 ALA A N 1
ATOM 876 C CA . ALA A 1 107 ? 8.155 -28.645 28.994 1.00 75.75 107 ALA A CA 1
ATOM 877 C C . ALA A 1 107 ? 7.002 -29.660 29.049 1.00 75.75 107 ALA A C 1
ATOM 879 O O . ALA A 1 107 ? 6.594 -30.054 30.135 1.00 75.75 107 ALA A O 1
ATOM 880 N N . GLU A 1 108 ? 6.489 -30.116 27.908 1.00 66.19 108 GLU A N 1
ATOM 881 C CA . GLU A 1 108 ? 5.495 -31.189 27.815 1.00 66.19 108 GLU A CA 1
ATOM 882 C C . GLU A 1 108 ? 6.113 -32.550 28.163 1.00 66.19 108 GLU A C 1
ATOM 884 O O . GLU A 1 108 ? 5.485 -33.362 28.833 1.00 66.19 108 GLU A O 1
ATOM 889 N N . ARG A 1 109 ? 7.384 -32.760 27.809 1.00 65.75 109 ARG A N 1
ATOM 890 C CA . ARG A 1 109 ? 8.170 -33.944 28.173 1.00 65.75 109 ARG A CA 1
ATOM 891 C C . ARG A 1 109 ? 8.643 -33.929 29.635 1.00 65.75 109 ARG A C 1
ATOM 893 O O . ARG A 1 109 ? 8.728 -34.989 30.242 1.00 65.75 109 ARG A O 1
ATOM 900 N N . ASN A 1 110 ? 8.943 -32.753 30.196 1.00 62.28 110 ASN A N 1
ATOM 901 C CA . ASN A 1 110 ? 9.297 -32.550 31.612 1.00 62.28 110 ASN A CA 1
ATOM 902 C C . ASN A 1 110 ? 8.090 -32.260 32.512 1.00 62.28 110 ASN A C 1
ATOM 904 O O . ASN A 1 110 ? 8.260 -32.125 33.726 1.00 62.28 110 ASN A O 1
ATOM 908 N N . ARG A 1 111 ? 6.869 -32.191 31.968 1.00 58.69 111 ARG A N 1
ATOM 909 C CA . ARG A 1 111 ? 5.657 -32.357 32.768 1.00 58.69 111 ARG A CA 1
ATOM 910 C C . ARG A 1 111 ? 5.659 -33.796 33.258 1.00 58.69 111 ARG A C 1
ATOM 912 O O . ARG A 1 111 ? 5.110 -34.690 32.626 1.00 58.69 111 ARG A O 1
ATOM 919 N N . MET A 1 112 ? 6.302 -34.001 34.404 1.00 47.94 112 MET A N 1
ATOM 920 C CA . MET A 1 112 ? 6.080 -35.177 35.223 1.00 47.94 112 MET A CA 1
ATOM 921 C C . MET A 1 112 ? 4.561 -35.319 35.369 1.00 47.94 112 MET A C 1
ATOM 923 O O . MET A 1 112 ? 3.917 -34.346 35.784 1.00 47.94 112 MET A O 1
ATOM 927 N N . PRO A 1 113 ? 3.961 -36.452 34.969 1.00 57.56 113 PRO A N 1
ATOM 928 C CA . PRO A 1 113 ? 2.535 -36.643 35.141 1.00 57.56 113 PRO A CA 1
ATOM 929 C C . PRO A 1 113 ? 2.251 -36.492 36.632 1.00 57.56 113 PRO A C 1
ATOM 931 O O . PRO A 1 113 ? 2.763 -37.248 37.454 1.00 57.56 113 PRO A O 1
ATOM 934 N N . SER A 1 114 ? 1.490 -35.462 36.998 1.00 53.97 114 SER A N 1
ATOM 935 C CA . SER A 1 114 ? 0.986 -35.288 38.356 1.00 53.97 114 SER A CA 1
ATOM 936 C C . SER A 1 114 ? 0.089 -36.477 38.658 1.00 53.97 114 SER A C 1
ATOM 938 O O . SER A 1 114 ? -1.081 -36.414 38.303 1.00 53.97 114 SER A O 1
ATOM 940 N N . ASN A 1 115 ? 0.651 -37.551 39.228 1.00 51.31 115 ASN A N 1
ATOM 941 C CA . ASN A 1 115 ? -0.023 -38.778 39.662 1.00 51.31 115 ASN A CA 1
ATOM 942 C C . ASN A 1 115 ? -1.309 -39.081 38.876 1.00 51.31 115 ASN A C 1
ATOM 944 O O . ASN A 1 115 ? -2.370 -39.298 39.459 1.00 51.31 115 ASN A O 1
ATOM 948 N N . HIS A 1 116 ? -1.240 -39.057 37.543 1.00 50.25 116 HIS A N 1
ATOM 949 C CA . HIS A 1 116 ? -2.302 -39.639 36.752 1.00 50.25 116 HIS A CA 1
ATOM 950 C C . HIS A 1 116 ? -1.974 -41.117 36.757 1.00 50.25 116 HIS A C 1
ATOM 952 O O . HIS A 1 116 ? -1.052 -41.549 36.071 1.00 50.25 116 HIS A O 1
ATOM 958 N N . VAL A 1 117 ? -2.660 -41.858 37.627 1.00 50.91 117 VAL A N 1
ATOM 959 C CA . VAL A 1 117 ? -2.691 -43.316 37.573 1.00 50.91 117 VAL A CA 1
ATOM 960 C C . VAL A 1 117 ? -2.969 -43.662 36.120 1.00 50.91 117 VAL A C 1
ATOM 962 O O . VAL A 1 117 ? -4.039 -43.331 35.612 1.00 50.91 117 VAL A O 1
ATOM 965 N N . GLU A 1 118 ? -1.987 -44.238 35.429 1.00 49.72 118 GLU A N 1
ATOM 966 C CA . GLU A 1 118 ? -2.184 -44.690 34.063 1.00 49.72 118 GLU A CA 1
ATOM 967 C C . GLU A 1 118 ? -3.305 -45.725 34.101 1.00 49.72 118 GLU A C 1
ATOM 969 O O . GLU A 1 118 ? -3.124 -46.880 34.499 1.00 49.72 118 GLU A O 1
ATOM 974 N N . TYR A 1 119 ? -4.497 -45.299 33.685 1.00 53.53 119 TYR A N 1
ATOM 975 C CA . TYR A 1 119 ? -5.649 -46.151 33.429 1.00 53.53 119 TYR A CA 1
ATOM 976 C C . TYR A 1 119 ? -5.379 -47.035 32.201 1.00 53.53 119 TYR A C 1
ATOM 978 O O . TYR A 1 119 ? -6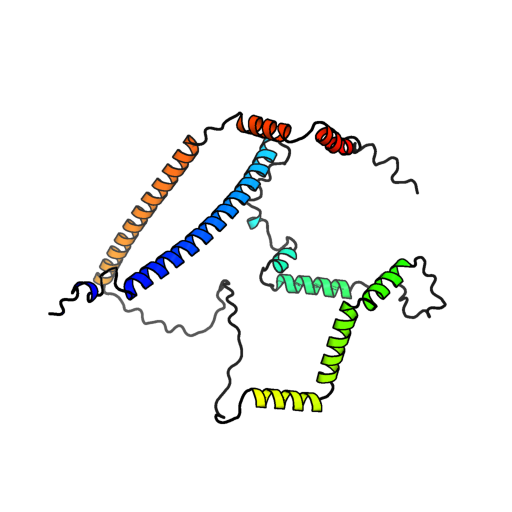.258 -47.244 31.380 1.00 53.53 119 TYR A O 1
ATOM 986 N N . GLU A 1 120 ? -4.172 -47.553 32.023 1.00 53.75 120 GLU A N 1
ATOM 987 C CA . GLU A 1 120 ? -3.826 -48.508 30.972 1.00 53.75 120 GLU A CA 1
ATOM 988 C C . GLU A 1 120 ? -3.397 -49.854 31.561 1.00 53.75 120 GLU A C 1
ATOM 990 O O . GLU A 1 120 ? -3.594 -50.880 30.917 1.00 53.75 120 GLU A O 1
ATOM 995 N N . CYS A 1 121 ? -2.982 -49.894 32.833 1.00 51.41 121 CYS A N 1
ATOM 996 C CA . CYS A 1 121 ? -2.626 -51.139 33.526 1.00 51.41 121 CYS A CA 1
ATOM 997 C C . CYS A 1 121 ? -3.770 -51.751 34.354 1.00 51.41 121 CYS A C 1
ATOM 999 O O . CYS A 1 121 ? -3.633 -52.858 34.870 1.00 51.41 121 CYS A O 1
ATOM 1001 N N . VAL A 1 122 ? -4.912 -51.066 34.478 1.00 57.00 122 VAL A N 1
ATOM 1002 C CA . VAL A 1 122 ? -6.095 -51.614 35.160 1.00 57.00 122 VAL A CA 1
ATOM 1003 C C . VAL A 1 122 ? -7.002 -52.278 34.120 1.00 57.00 122 VAL A C 1
ATOM 1005 O O . VAL A 1 122 ? -7.462 -51.579 33.205 1.00 57.00 122 VAL A O 1
ATOM 1008 N N . PRO A 1 123 ? -7.288 -53.591 34.219 1.00 55.16 123 PRO A N 1
ATOM 1009 C CA . PRO A 1 123 ? -8.207 -54.259 33.305 1.00 55.16 123 PRO A CA 1
ATOM 1010 C C . PRO A 1 123 ? -9.584 -53.566 33.332 1.00 55.16 123 PRO A C 1
ATOM 1012 O O . PRO A 1 123 ? -9.981 -53.044 34.378 1.00 55.16 123 PRO A O 1
ATOM 1015 N N . PRO A 1 124 ? -10.330 -53.537 32.209 1.00 59.09 124 PRO A N 1
ATOM 1016 C CA . PRO A 1 124 ? -11.599 -52.805 32.104 1.00 59.09 124 PRO A CA 1
ATOM 1017 C C . PRO A 1 124 ? -12.623 -53.121 33.205 1.00 59.09 124 PRO A C 1
ATOM 1019 O O . PRO A 1 124 ? -13.464 -52.283 33.511 1.00 59.09 124 PRO A O 1
ATOM 1022 N N . SER A 1 125 ? -12.531 -54.297 33.829 1.00 56.91 125 SER A N 1
ATOM 1023 C CA . SER A 1 125 ? -13.409 -54.767 34.902 1.00 56.91 125 SER A CA 1
ATOM 1024 C C . SER A 1 125 ? -13.260 -54.040 36.247 1.00 56.91 125 SER A C 1
ATOM 1026 O O . SER A 1 125 ? -14.155 -54.156 37.076 1.00 56.91 125 SER A O 1
ATOM 1028 N N . LEU A 1 126 ? -12.167 -53.303 36.487 1.00 51.53 126 LEU A N 1
ATOM 1029 C CA . LEU A 1 126 ? -11.874 -52.656 37.781 1.00 51.53 126 LEU A CA 1
ATOM 1030 C C . LEU A 1 126 ? -11.928 -51.119 37.745 1.00 51.53 126 LEU A C 1
ATOM 1032 O O . LEU A 1 126 ? -11.601 -50.461 38.732 1.00 51.53 126 LEU A O 1
ATOM 1036 N N . ARG A 1 127 ? -12.331 -50.517 36.620 1.00 61.78 127 ARG A N 1
ATOM 1037 C CA . ARG A 1 127 ? -12.392 -49.055 36.485 1.00 61.78 127 ARG A CA 1
ATOM 1038 C C . ARG A 1 127 ? -13.770 -48.533 36.882 1.00 61.78 127 ARG A C 1
ATOM 1040 O O . ARG A 1 127 ? -14.748 -48.750 36.172 1.00 61.78 127 ARG A O 1
ATOM 1047 N N . PHE A 1 128 ? -13.838 -47.778 37.976 1.00 55.94 128 PHE A N 1
ATOM 1048 C CA . PHE A 1 128 ? -15.001 -46.949 38.292 1.00 55.94 128 PHE A CA 1
ATOM 1049 C C . PHE A 1 128 ? -15.006 -45.712 37.381 1.00 55.94 128 PHE A C 1
ATOM 1051 O O . PHE A 1 128 ? -14.435 -44.677 37.712 1.00 55.94 128 PHE A O 1
ATOM 1058 N N . PHE A 1 129 ? -15.624 -45.823 36.204 1.00 53.44 129 PHE A N 1
ATOM 1059 C CA . PHE A 1 129 ? -15.868 -44.678 35.327 1.00 53.44 129 PHE A CA 1
ATOM 1060 C C . PHE A 1 129 ? -17.030 -43.840 35.875 1.00 53.44 129 PHE A C 1
ATOM 1062 O O . PHE A 1 129 ? -18.197 -44.172 35.673 1.00 53.44 129 PHE A O 1
ATOM 1069 N N . SER A 1 130 ? -16.731 -42.728 36.549 1.00 52.62 130 SER A N 1
ATOM 1070 C CA . SER A 1 130 ? -17.728 -41.686 36.805 1.00 52.62 130 SER A CA 1
ATOM 1071 C C . SER A 1 130 ? -17.881 -40.816 35.551 1.00 52.62 130 SER A C 1
ATOM 1073 O O . SER A 1 130 ? -17.235 -39.779 35.420 1.00 52.62 130 SER A O 1
ATOM 1075 N N . GLY A 1 131 ? -18.708 -41.265 34.607 1.00 55.03 131 GLY A N 1
ATOM 1076 C CA . GLY A 1 131 ? -19.128 -40.470 33.449 1.00 55.03 131 GLY A CA 1
ATOM 1077 C C . GLY A 1 131 ? -18.942 -41.191 32.115 1.00 55.03 131 GLY A C 1
ATOM 1078 O O . GLY A 1 131 ? -17.835 -41.543 31.719 1.00 55.03 131 GLY A O 1
ATOM 1079 N N . SER A 1 132 ? -20.044 -41.387 31.396 1.00 57.72 132 SER A N 1
ATOM 1080 C CA . SER A 1 132 ? -20.097 -42.016 30.072 1.00 57.72 132 SER A CA 1
ATOM 1081 C C . SER A 1 132 ? -19.557 -41.137 28.933 1.00 57.72 132 SER A C 1
ATOM 1083 O O . SER A 1 132 ? -19.447 -41.613 27.810 1.00 57.72 132 SER A O 1
ATOM 1085 N N . GLU A 1 133 ? -19.198 -39.875 29.181 1.00 58.16 133 GLU A N 1
ATOM 1086 C CA . GLU A 1 133 ? -18.916 -38.891 28.123 1.00 58.16 133 GLU A CA 1
ATOM 1087 C C . GLU A 1 133 ? -17.542 -39.050 27.4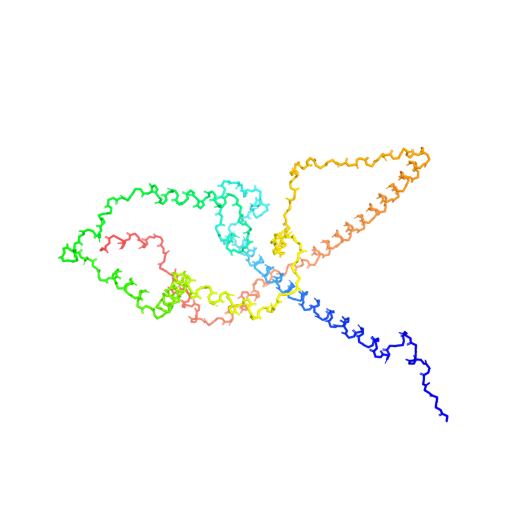48 1.00 58.16 133 GLU A C 1
ATOM 1089 O O . GLU A 1 133 ? -17.408 -38.819 26.245 1.00 58.16 133 GLU A O 1
ATOM 1094 N N . GLN A 1 134 ? -16.511 -39.474 28.184 1.00 55.72 134 GLN A N 1
ATOM 1095 C CA . GLN A 1 134 ? -15.131 -39.473 27.676 1.00 55.72 134 GLN A CA 1
ATOM 1096 C C . GLN A 1 134 ? -14.837 -40.664 26.742 1.00 55.72 134 GLN A C 1
ATOM 1098 O O . GLN A 1 134 ? -14.106 -40.533 25.759 1.00 55.72 134 GLN A O 1
ATOM 1103 N N . VAL A 1 135 ? -15.472 -41.812 27.001 1.00 58.22 135 VAL A N 1
ATOM 1104 C CA . VAL A 1 135 ? -15.426 -42.999 26.127 1.00 58.22 135 VAL A CA 1
ATOM 1105 C C . VAL A 1 135 ? -16.217 -42.754 24.838 1.00 58.22 135 VAL A C 1
ATOM 1107 O O . VAL A 1 135 ? -15.820 -43.203 23.762 1.00 58.22 135 VAL A O 1
ATOM 1110 N N . ASP A 1 136 ? -17.301 -41.986 24.931 1.00 64.75 136 ASP A N 1
ATOM 1111 C CA . ASP A 1 136 ? -18.218 -41.732 23.825 1.00 64.75 136 ASP A CA 1
ATOM 1112 C C . ASP A 1 136 ? -17.603 -40.788 22.776 1.00 64.75 136 ASP A C 1
ATOM 1114 O O . ASP A 1 136 ? -17.785 -40.988 21.579 1.00 64.75 136 ASP A O 1
ATOM 1118 N N . LEU A 1 137 ? -16.781 -39.812 23.185 1.00 72.62 137 LEU A N 1
ATOM 1119 C CA . LEU A 1 137 ? -16.078 -38.925 22.247 1.00 72.62 137 LEU A CA 1
ATOM 1120 C C . LEU A 1 137 ? -14.975 -39.652 21.457 1.00 72.62 137 LEU A C 1
ATOM 1122 O O . LEU A 1 137 ? -14.866 -39.489 20.243 1.00 72.62 137 LEU A O 1
ATOM 1126 N N . GLN A 1 138 ? -14.169 -40.477 22.132 1.00 70.44 138 GLN A N 1
ATOM 1127 C CA . GLN A 1 138 ? -13.080 -41.214 21.488 1.00 70.44 138 GLN A CA 1
ATOM 1128 C C . GLN A 1 138 ? -13.611 -42.290 20.537 1.00 70.44 138 GLN A C 1
ATOM 1130 O O . GLN A 1 138 ? -13.074 -42.460 19.441 1.00 70.44 138 GLN A O 1
ATOM 1135 N N . LYS A 1 139 ? -14.702 -42.967 20.916 1.00 78.50 139 LYS A N 1
ATOM 1136 C CA . LYS A 1 139 ? -15.394 -43.920 20.048 1.00 78.50 139 LYS A CA 1
ATOM 1137 C C . LYS A 1 139 ? -16.008 -43.224 18.832 1.00 78.50 139 LYS A C 1
ATOM 1139 O O . LYS A 1 139 ? -15.757 -43.667 17.719 1.00 78.50 139 LYS A O 1
ATOM 1144 N N . LYS A 1 140 ? -16.683 -42.079 19.011 1.00 78.38 140 LYS A N 1
ATOM 1145 C CA . LYS A 1 140 ? -17.208 -41.259 17.898 1.00 78.38 140 LYS A CA 1
ATOM 1146 C C . LYS A 1 140 ? -16.117 -40.820 16.923 1.00 78.38 140 LYS A C 1
ATOM 1148 O O . LYS A 1 140 ? -16.345 -40.812 15.721 1.00 78.38 140 LYS A O 1
ATOM 1153 N N . LEU A 1 141 ? -14.929 -40.483 17.424 1.00 74.12 141 LEU A N 1
ATOM 1154 C CA . LEU A 1 141 ? -13.809 -40.040 16.591 1.00 74.12 141 LEU A CA 1
ATOM 1155 C C . LEU A 1 141 ? -13.126 -41.209 15.860 1.00 74.12 141 LEU A C 1
ATOM 1157 O O . LEU A 1 141 ? -12.658 -41.042 14.738 1.00 74.12 141 LEU A O 1
ATOM 1161 N N . GLN A 1 142 ? -13.102 -42.404 16.463 1.00 76.31 142 GLN A N 1
ATOM 1162 C CA . GLN A 1 142 ? -12.629 -43.630 15.809 1.00 76.31 142 GLN A CA 1
ATOM 1163 C C . GLN A 1 142 ? -13.638 -44.206 14.803 1.00 76.31 142 GLN A C 1
ATOM 1165 O O . GLN A 1 142 ? -13.223 -44.774 13.792 1.00 76.31 142 GLN A O 1
ATOM 1170 N N . GLU A 1 143 ? -14.935 -44.056 15.070 1.00 80.81 143 GLU A N 1
ATOM 1171 C CA . GLU A 1 143 ? -16.043 -44.500 14.216 1.00 80.81 143 GLU A CA 1
ATOM 1172 C C . GLU A 1 143 ? -16.457 -43.440 13.172 1.00 80.81 143 GLU A C 1
ATOM 1174 O O . GLU A 1 143 ? -17.363 -43.690 12.376 1.00 80.81 143 GLU A O 1
ATOM 1179 N N . ASP A 1 144 ? -15.776 -42.285 13.112 1.00 86.69 144 ASP A N 1
ATOM 1180 C CA . ASP A 1 144 ? -15.986 -41.266 12.076 1.00 86.69 144 ASP A CA 1
ATOM 1181 C C . ASP A 1 144 ? -15.649 -41.845 10.682 1.00 86.69 144 ASP A C 1
ATOM 1183 O O . ASP A 1 144 ? -14.515 -42.289 10.447 1.00 86.69 144 ASP A O 1
ATOM 1187 N N . PRO A 1 145 ? -16.588 -41.829 9.714 1.00 90.12 145 PRO A N 1
ATOM 1188 C CA . PRO A 1 145 ? -16.348 -42.331 8.363 1.00 90.12 145 PRO A CA 1
ATOM 1189 C C . PRO A 1 145 ? -15.158 -41.657 7.663 1.00 90.12 145 PRO A C 1
ATOM 1191 O O . PRO A 1 145 ? -14.441 -42.320 6.909 1.00 90.12 145 PRO A O 1
ATOM 1194 N N . LEU A 1 146 ? -14.891 -40.373 7.921 1.00 87.75 146 LEU A N 1
ATOM 1195 C CA . LEU A 1 146 ? -13.735 -39.676 7.348 1.00 87.75 146 LEU A CA 1
ATOM 1196 C C . LEU A 1 146 ? -12.422 -40.151 7.972 1.00 87.75 146 LEU A C 1
ATOM 1198 O O . LEU A 1 146 ? -11.432 -40.361 7.261 1.00 87.75 146 LEU A O 1
ATOM 1202 N N . TYR A 1 147 ? -12.414 -40.377 9.285 1.00 90.88 147 TYR A N 1
ATOM 1203 C CA . TYR A 1 147 ? -11.274 -40.967 9.980 1.00 90.88 147 TYR A CA 1
ATOM 1204 C C . TYR A 1 147 ? -10.998 -42.393 9.483 1.00 90.88 147 TYR A C 1
ATOM 1206 O O . TYR A 1 147 ? -9.846 -42.738 9.205 1.00 90.88 147 TYR A O 1
ATOM 1214 N N . ALA A 1 148 ? -12.045 -43.193 9.265 1.00 88.88 148 ALA A N 1
ATOM 1215 C CA . ALA A 1 148 ? -11.938 -44.540 8.710 1.00 88.88 148 ALA A CA 1
ATOM 1216 C C . ALA A 1 148 ? -11.339 -44.547 7.291 1.00 88.88 148 ALA A C 1
ATOM 1218 O O . ALA A 1 148 ? -10.478 -45.379 6.990 1.00 88.88 148 ALA A O 1
ATOM 1219 N N . ILE A 1 149 ? -11.739 -43.606 6.428 1.00 89.69 149 ILE A N 1
ATOM 1220 C CA . ILE A 1 149 ? -11.162 -43.447 5.082 1.00 89.69 149 ILE A CA 1
ATOM 1221 C C . ILE A 1 149 ? -9.677 -43.078 5.177 1.00 89.69 149 ILE A C 1
ATOM 1223 O O . ILE A 1 149 ? -8.841 -43.734 4.553 1.00 89.69 149 ILE A O 1
ATOM 1227 N N . LYS A 1 150 ? -9.328 -42.091 6.009 1.00 92.12 150 LYS A N 1
ATOM 1228 C CA . LYS A 1 150 ? -7.938 -41.650 6.202 1.00 92.12 150 LYS A CA 1
ATOM 1229 C C . LYS A 1 150 ? -7.050 -42.761 6.764 1.00 92.12 150 LYS A C 1
ATOM 1231 O O . LYS A 1 150 ? -5.906 -42.920 6.338 1.00 92.12 150 LYS A O 1
ATOM 1236 N N . LYS A 1 151 ? -7.570 -43.552 7.705 1.00 92.62 151 LYS A N 1
ATOM 1237 C CA . LYS A 1 151 ? -6.869 -44.708 8.272 1.00 92.62 151 LYS A CA 1
ATOM 1238 C C . LYS A 1 151 ? -6.604 -45.772 7.204 1.00 92.62 151 LYS A C 1
ATOM 1240 O O . LYS A 1 151 ? -5.455 -46.179 7.045 1.00 92.62 151 LYS A O 1
ATOM 1245 N N . LYS A 1 152 ? -7.616 -46.140 6.408 1.00 93.25 152 LYS A N 1
ATOM 1246 C CA . LYS A 1 152 ? -7.466 -47.078 5.278 1.00 93.25 152 LYS A CA 1
ATOM 1247 C C . LYS A 1 152 ? -6.469 -46.580 4.230 1.00 93.25 152 LYS A C 1
ATOM 1249 O O . LYS A 1 152 ? -5.689 -47.370 3.702 1.00 93.25 152 LYS A O 1
ATOM 1254 N N . GLU A 1 153 ? -6.455 -45.279 3.942 1.00 91.62 153 GLU A N 1
ATOM 1255 C CA . GLU A 1 153 ? -5.484 -44.674 3.025 1.00 91.62 153 GLU A CA 1
ATOM 1256 C C . GLU A 1 153 ? -4.047 -44.812 3.556 1.00 91.62 153 GLU A C 1
ATOM 1258 O O . GLU A 1 153 ? -3.153 -45.255 2.830 1.00 91.62 153 GLU A O 1
ATOM 1263 N N . MET A 1 154 ? -3.821 -44.497 4.838 1.00 90.38 154 MET A N 1
ATOM 1264 C CA . MET A 1 154 ? -2.511 -44.657 5.478 1.00 90.38 154 MET A CA 1
ATOM 1265 C C . MET A 1 154 ? -2.066 -46.124 5.534 1.00 90.38 154 MET A C 1
ATOM 1267 O O . MET A 1 154 ? -0.906 -46.426 5.245 1.00 90.38 154 MET A O 1
ATOM 1271 N N . GLU A 1 155 ? -2.968 -47.049 5.857 1.00 92.88 155 GLU A N 1
ATOM 1272 C CA . GLU A 1 155 ? -2.692 -48.490 5.863 1.00 92.88 155 GLU A CA 1
ATOM 1273 C C . GLU A 1 155 ? -2.333 -49.002 4.464 1.00 92.88 155 GLU A C 1
ATOM 1275 O O . GLU A 1 155 ? -1.307 -49.653 4.293 1.00 92.88 155 GLU A O 1
ATOM 1280 N N . SER A 1 156 ? -3.095 -48.637 3.433 1.00 90.81 156 SER A N 1
ATOM 1281 C CA . SER A 1 156 ? -2.777 -48.976 2.039 1.00 90.81 156 SER A CA 1
ATOM 1282 C C . SER A 1 156 ? -1.411 -48.425 1.614 1.00 90.81 156 SER A C 1
ATOM 1284 O O . SER A 1 156 ? -0.568 -49.146 1.072 1.00 90.81 156 SER A O 1
ATOM 1286 N N . ARG A 1 157 ? -1.130 -47.156 1.938 1.00 87.69 157 ARG A N 1
ATOM 1287 C CA . ARG A 1 157 ? 0.157 -46.517 1.642 1.00 87.69 157 ARG A CA 1
ATOM 1288 C C . ARG A 1 157 ? 1.314 -47.233 2.334 1.00 87.69 157 ARG A C 1
ATOM 1290 O O . ARG A 1 157 ? 2.342 -47.484 1.709 1.00 87.69 157 ARG A O 1
ATOM 1297 N N . THR A 1 158 ? 1.158 -47.579 3.608 1.00 89.88 158 THR A N 1
ATOM 1298 C CA . THR A 1 158 ? 2.189 -48.307 4.361 1.00 89.88 158 THR A CA 1
ATOM 1299 C C . THR A 1 158 ? 2.348 -49.742 3.872 1.00 89.88 158 THR A C 1
ATOM 1301 O O . THR A 1 158 ? 3.478 -50.204 3.780 1.00 89.88 158 THR A O 1
ATOM 1304 N N . GLN A 1 159 ? 1.279 -50.428 3.463 1.00 88.56 159 GLN A N 1
ATOM 1305 C CA . GLN A 1 159 ? 1.352 -51.756 2.844 1.00 88.56 159 GLN A CA 1
ATOM 1306 C C . GLN A 1 159 ? 2.108 -51.734 1.508 1.00 88.56 159 GLN A C 1
ATOM 1308 O O . GLN A 1 159 ? 2.939 -52.611 1.260 1.00 88.56 159 GLN A O 1
ATOM 1313 N N . LEU A 1 160 ? 1.875 -50.718 0.668 1.00 81.69 160 LEU A N 1
ATOM 1314 C CA . LEU A 1 160 ? 2.631 -50.517 -0.573 1.00 81.69 160 LEU A CA 1
ATOM 1315 C C . LEU A 1 160 ? 4.113 -50.230 -0.299 1.00 81.69 160 LEU A C 1
ATOM 1317 O O . LEU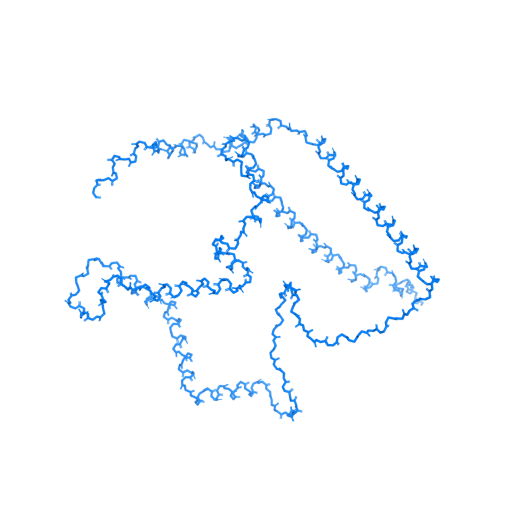 A 1 160 ? 4.971 -50.738 -1.016 1.00 81.69 160 LEU A O 1
ATOM 1321 N N . LEU A 1 161 ? 4.417 -49.460 0.750 1.00 81.62 161 LEU A N 1
ATOM 1322 C CA . LEU A 1 161 ? 5.791 -49.166 1.170 1.00 81.62 161 LEU A CA 1
ATOM 1323 C C . LEU A 1 161 ? 6.490 -50.370 1.824 1.00 81.62 161 LEU A C 1
ATOM 1325 O O . LEU A 1 161 ? 7.682 -50.573 1.607 1.00 81.62 161 LEU A O 1
ATOM 1329 N N . LYS A 1 162 ? 5.757 -51.187 2.587 1.00 88.06 162 LYS A N 1
ATOM 1330 C CA . LYS A 1 162 ? 6.261 -52.387 3.275 1.00 88.06 162 LYS A CA 1
ATOM 1331 C C . LYS A 1 162 ? 6.552 -53.533 2.305 1.00 88.06 162 LYS A C 1
ATOM 1333 O O . LYS A 1 162 ? 7.342 -54.410 2.635 1.00 88.06 162 LYS A O 1
ATOM 1338 N N . ASN A 1 163 ? 5.939 -53.538 1.119 1.00 88.50 163 ASN A N 1
ATOM 1339 C CA . ASN A 1 163 ? 6.194 -54.538 0.087 1.00 88.50 163 ASN A CA 1
ATOM 1340 C C . ASN A 1 163 ? 7.228 -54.025 -0.943 1.00 88.50 163 ASN A C 1
ATOM 1342 O O . ASN A 1 163 ? 6.859 -53.338 -1.901 1.00 88.50 163 ASN A O 1
ATOM 1346 N N . PRO A 1 164 ? 8.520 -54.390 -0.812 1.00 87.00 164 PRO A N 1
ATOM 1347 C CA . PRO A 1 164 ? 9.573 -53.887 -1.693 1.00 87.00 164 PRO A CA 1
ATOM 1348 C C . PRO A 1 164 ? 9.435 -54.368 -3.147 1.00 87.00 164 PRO A C 1
ATOM 1350 O O . PRO A 1 164 ? 9.916 -53.691 -4.055 1.00 87.00 164 PRO A O 1
ATOM 1353 N N . VAL A 1 165 ? 8.772 -55.505 -3.395 1.00 88.06 165 VAL A N 1
ATOM 1354 C CA . VAL A 1 165 ? 8.540 -56.040 -4.749 1.00 88.06 165 VAL A CA 1
ATOM 1355 C C . VAL A 1 165 ? 7.492 -55.200 -5.480 1.00 88.06 165 VAL A C 1
ATOM 1357 O O . VAL A 1 165 ? 7.748 -54.735 -6.590 1.00 88.06 165 VAL A O 1
ATOM 1360 N N . LYS A 1 166 ? 6.354 -54.913 -4.831 1.00 81.00 166 LYS A N 1
ATOM 1361 C CA . LYS A 1 166 ? 5.314 -54.028 -5.386 1.00 81.00 166 LYS A CA 1
ATOM 1362 C C . LYS A 1 166 ? 5.833 -52.605 -5.598 1.00 81.00 166 LYS A C 1
ATOM 1364 O O . LYS A 1 166 ? 5.495 -51.972 -6.593 1.00 81.00 166 LYS A O 1
ATOM 1369 N N . LEU A 1 167 ? 6.700 -52.117 -4.710 1.00 80.31 167 LEU A N 1
ATOM 1370 C CA . LEU A 1 167 ? 7.319 -50.797 -4.833 1.00 80.31 167 LEU A CA 1
ATOM 1371 C C . LEU A 1 167 ? 8.279 -50.708 -6.030 1.00 80.31 167 LEU A C 1
ATOM 1373 O O . LEU A 1 167 ? 8.268 -49.706 -6.747 1.00 80.31 167 LEU A O 1
ATOM 1377 N N . LYS A 1 168 ? 9.067 -51.762 -6.292 1.00 85.19 168 LYS A N 1
ATOM 1378 C CA . LYS A 1 168 ? 9.911 -51.865 -7.497 1.00 85.19 168 LYS A CA 1
ATOM 1379 C C . LYS A 1 168 ? 9.071 -51.897 -8.775 1.00 85.19 168 LYS A C 1
ATOM 1381 O O . LYS A 1 168 ? 9.364 -51.126 -9.680 1.00 85.19 168 LYS A O 1
ATOM 1386 N N . GLN A 1 169 ? 8.002 -52.695 -8.812 1.00 85.44 169 GLN A N 1
ATOM 1387 C CA . GLN A 1 169 ? 7.077 -52.758 -9.953 1.00 85.44 169 GLN A CA 1
ATOM 1388 C C . GLN A 1 169 ? 6.400 -51.403 -10.226 1.00 85.44 169 GLN A C 1
ATOM 1390 O O . GLN A 1 169 ? 6.364 -50.941 -11.363 1.00 85.44 169 GLN A O 1
ATOM 1395 N N . LEU A 1 170 ? 5.921 -50.713 -9.183 1.00 81.25 170 LEU A N 1
ATOM 1396 C CA . LEU A 1 170 ? 5.368 -49.356 -9.289 1.00 81.25 170 LEU A CA 1
ATOM 1397 C C . LEU A 1 170 ? 6.403 -48.353 -9.813 1.00 81.25 170 LEU A C 1
ATOM 1399 O O . LEU A 1 170 ? 6.093 -47.547 -10.690 1.00 81.25 170 LEU A O 1
ATOM 1403 N N . LYS A 1 171 ? 7.640 -48.409 -9.307 1.00 81.88 171 LYS A N 1
ATOM 1404 C CA . LYS A 1 171 ? 8.744 -47.557 -9.769 1.00 81.88 171 LYS A CA 1
ATOM 1405 C C . LYS A 1 171 ? 9.079 -47.819 -11.238 1.00 81.88 171 LYS A C 1
ATOM 1407 O O . LYS A 1 171 ? 9.263 -46.859 -11.979 1.00 81.88 171 LYS A O 1
ATOM 1412 N N . GLU A 1 172 ? 9.115 -49.083 -11.650 1.00 87.56 172 GLU A N 1
ATOM 1413 C CA . GLU A 1 172 ? 9.375 -49.505 -13.027 1.00 87.56 172 GLU A CA 1
ATOM 1414 C C . GLU A 1 172 ? 8.284 -49.011 -13.986 1.00 87.56 172 GLU A C 1
ATOM 1416 O O . GLU A 1 172 ? 8.589 -48.385 -15.004 1.00 87.56 172 GLU A O 1
ATOM 1421 N N . LEU A 1 173 ? 7.009 -49.189 -13.626 1.00 83.62 173 LEU A N 1
ATOM 1422 C CA . LEU A 1 173 ? 5.872 -48.675 -14.394 1.00 83.62 173 LEU A CA 1
ATOM 1423 C C . LEU A 1 173 ? 5.910 -47.146 -14.520 1.00 83.62 173 LEU A C 1
ATOM 1425 O O . LEU A 1 173 ? 5.663 -46.617 -15.603 1.00 83.62 173 LEU A O 1
ATOM 1429 N N . VAL A 1 174 ? 6.267 -46.428 -13.447 1.00 82.00 174 VAL A N 1
ATOM 1430 C CA . VAL A 1 174 ? 6.439 -44.965 -13.471 1.00 82.00 174 VAL A CA 1
ATOM 1431 C C . VAL A 1 174 ? 7.627 -44.555 -14.343 1.00 82.00 174 VAL A C 1
ATOM 1433 O O . VAL A 1 174 ? 7.495 -43.604 -15.111 1.00 82.00 174 VAL A O 1
ATOM 1436 N N . SER A 1 175 ? 8.764 -45.257 -14.279 1.00 77.25 175 SER A N 1
ATOM 1437 C CA . SER A 1 175 ? 9.903 -44.987 -15.167 1.00 77.25 175 SER A CA 1
ATOM 1438 C C . SER A 1 175 ? 9.573 -45.269 -16.631 1.00 77.25 175 SER A C 1
ATOM 1440 O O . SER A 1 175 ? 9.923 -44.472 -17.492 1.00 77.25 175 SER A O 1
ATOM 1442 N N . LYS A 1 176 ? 8.810 -46.330 -16.915 1.00 76.44 176 LYS A N 1
ATOM 1443 C CA . LYS A 1 176 ? 8.383 -46.698 -18.269 1.00 76.44 176 LYS A CA 1
ATOM 1444 C C . LYS A 1 176 ? 7.379 -45.690 -18.841 1.00 76.44 176 LYS A C 1
ATOM 1446 O O . LYS A 1 176 ? 7.483 -45.325 -20.006 1.00 76.44 176 LYS A O 1
ATOM 1451 N N . ARG A 1 177 ? 6.465 -45.159 -18.012 1.00 73.31 177 ARG A N 1
ATOM 1452 C CA . ARG A 1 177 ? 5.555 -44.048 -18.371 1.00 73.31 177 ARG A CA 1
ATOM 1453 C C . ARG A 1 177 ? 6.269 -42.714 -18.593 1.00 73.31 177 ARG A C 1
ATOM 1455 O O . ARG A 1 177 ? 5.719 -41.855 -19.272 1.00 73.31 177 ARG A O 1
ATOM 1462 N N . ARG A 1 178 ? 7.449 -42.519 -17.997 1.00 68.69 178 ARG A N 1
ATOM 1463 C CA . ARG A 1 178 ? 8.256 -41.296 -18.135 1.00 68.69 178 ARG A CA 1
ATOM 1464 C C . ARG A 1 178 ? 9.220 -41.316 -19.332 1.00 68.69 178 ARG A C 1
ATOM 1466 O O . ARG A 1 178 ? 9.915 -40.326 -19.520 1.00 68.69 178 ARG A O 1
ATOM 1473 N N . GLY A 1 179 ? 9.185 -42.356 -20.170 1.00 43.03 179 GLY A N 1
ATOM 1474 C CA . GLY A 1 179 ? 9.923 -42.405 -21.437 1.00 43.03 179 GLY A CA 1
ATOM 1475 C C . GLY A 1 179 ? 11.350 -42.943 -21.296 1.00 43.03 179 GLY A C 1
ATOM 1476 O O . GLY A 1 179 ? 12.033 -42.705 -20.306 1.00 43.03 179 GLY A O 1
ATOM 1477 N N . SER A 1 180 ? 11.750 -43.730 -22.291 1.00 40.06 180 SER A N 1
ATOM 1478 C CA . SER A 1 180 ? 12.929 -44.599 -22.380 1.00 40.06 180 SER A CA 1
ATOM 1479 C C . SER A 1 180 ? 14.297 -43.884 -22.438 1.00 40.06 180 SER A C 1
ATOM 1481 O O . SER A 1 180 ? 14.351 -42.676 -22.664 1.00 40.06 180 SER A O 1
ATOM 1483 N N . PRO A 1 181 ? 15.410 -44.632 -22.256 1.00 48.84 181 PRO A N 1
ATOM 1484 C CA . PRO A 1 181 ? 16.757 -44.112 -22.065 1.00 48.84 181 PRO A CA 1
ATOM 1485 C C . PRO A 1 181 ? 17.564 -44.080 -23.373 1.00 48.84 181 PRO A C 1
ATOM 1487 O O . PRO A 1 181 ? 17.950 -45.118 -23.889 1.00 48.84 181 PRO A O 1
ATOM 1490 N N . GLU A 1 182 ? 17.897 -42.886 -23.850 1.00 38.81 182 GLU A N 1
ATOM 1491 C CA . GLU A 1 182 ? 19.124 -42.618 -24.610 1.00 38.81 182 GLU A CA 1
ATOM 1492 C C . GLU A 1 182 ? 19.539 -41.175 -24.318 1.00 38.81 182 GLU A C 1
ATOM 1494 O O . GLU A 1 182 ? 19.061 -40.232 -24.937 1.00 38.81 182 GLU A O 1
ATOM 1499 N N . ALA A 1 183 ? 20.340 -41.015 -23.264 1.00 36.06 183 ALA A N 1
ATOM 1500 C CA . ALA A 1 183 ? 21.250 -39.893 -23.008 1.00 36.06 183 ALA A CA 1
ATOM 1501 C C . ALA A 1 183 ? 21.809 -40.045 -21.584 1.00 36.06 183 ALA A C 1
ATOM 1503 O O . ALA A 1 183 ? 21.603 -39.212 -20.699 1.00 36.06 183 ALA A O 1
ATOM 1504 N N . SER A 1 184 ? 22.502 -41.151 -21.321 1.00 38.72 184 SER A N 1
ATOM 1505 C CA . SER A 1 184 ? 23.375 -41.236 -20.156 1.00 38.72 184 SER A CA 1
ATOM 1506 C C . SER A 1 184 ? 24.695 -40.551 -20.493 1.00 38.72 184 SER A C 1
ATOM 1508 O O . SER A 1 184 ? 25.511 -41.139 -21.189 1.00 38.72 184 SER A O 1
ATOM 1510 N N . SER A 1 185 ? 24.898 -39.331 -19.997 1.00 36.03 185 SER A N 1
ATOM 1511 C CA . SER A 1 185 ? 26.063 -38.975 -19.168 1.00 36.03 185 SER A CA 1
ATOM 1512 C C . SER A 1 185 ? 26.310 -37.465 -19.183 1.00 36.03 185 SER A C 1
ATOM 1514 O O . SER A 1 185 ? 26.966 -36.926 -20.068 1.00 36.03 185 SER A O 1
ATOM 1516 N N . SER A 1 186 ? 25.855 -36.766 -18.150 1.00 33.69 186 SER A N 1
ATOM 1517 C CA . SER A 1 186 ? 26.796 -36.137 -17.218 1.00 33.69 186 SER A CA 1
ATOM 1518 C C . SER A 1 186 ? 26.057 -35.338 -16.148 1.00 33.69 186 SER A C 1
ATOM 1520 O O . SER A 1 186 ? 25.349 -34.375 -16.400 1.00 33.69 186 SER A O 1
ATOM 1522 N N . SER A 1 187 ? 26.317 -35.770 -14.918 1.00 32.84 187 SER A N 1
ATOM 1523 C CA . SER A 1 187 ? 26.562 -34.912 -13.768 1.00 32.84 187 SER A CA 1
ATOM 1524 C C . SER A 1 187 ? 25.426 -34.030 -13.247 1.00 32.84 187 SER A C 1
ATOM 1526 O O . SER A 1 187 ? 25.171 -32.923 -13.703 1.00 32.84 187 SER A O 1
ATOM 1528 N N . SER A 1 188 ? 24.854 -34.534 -12.153 1.00 42.28 188 SER A N 1
ATOM 1529 C CA . SER A 1 188 ? 24.627 -33.813 -10.898 1.00 42.28 188 SER A CA 1
ATOM 1530 C C . SER A 1 188 ? 24.198 -32.343 -10.996 1.00 42.28 188 SER A C 1
ATOM 1532 O O . SER A 1 188 ? 25.001 -31.448 -11.240 1.00 42.28 188 SER A O 1
ATOM 1534 N N . ARG A 1 189 ? 22.942 -32.060 -10.630 1.00 33.75 189 ARG A N 1
ATOM 1535 C CA . ARG A 1 189 ? 22.629 -30.847 -9.862 1.00 33.75 189 ARG A CA 1
ATOM 1536 C C . ARG A 1 189 ? 21.286 -30.951 -9.155 1.00 33.75 189 ARG A C 1
ATOM 1538 O O . ARG A 1 189 ? 20.212 -30.935 -9.743 1.00 33.75 189 ARG A O 1
ATOM 1545 N N . HIS A 1 190 ? 21.440 -31.089 -7.848 1.00 36.66 190 HIS A N 1
ATOM 1546 C CA . HIS A 1 190 ? 20.565 -30.677 -6.768 1.00 36.66 190 HIS A CA 1
ATOM 1547 C C . HIS A 1 190 ? 19.389 -29.751 -7.130 1.00 36.66 190 HIS A C 1
ATOM 1549 O O . HIS A 1 190 ? 19.551 -28.700 -7.742 1.00 36.66 190 HIS A O 1
ATOM 1555 N N . HIS A 1 191 ? 18.231 -30.133 -6.590 1.00 37.19 191 HIS A N 1
ATOM 1556 C CA . HIS A 1 191 ? 17.098 -29.311 -6.166 1.00 37.19 191 HIS A CA 1
ATOM 1557 C C . HIS A 1 191 ? 17.350 -27.794 -6.049 1.00 37.19 191 HIS A C 1
ATOM 1559 O O . HIS A 1 191 ? 18.251 -27.387 -5.318 1.00 37.19 191 HIS A O 1
ATOM 1565 N N . LYS A 1 192 ? 16.397 -26.971 -6.510 1.00 40.09 192 LYS A N 1
ATOM 1566 C CA . LYS A 1 192 ? 15.425 -26.330 -5.599 1.00 40.09 192 LYS A CA 1
ATOM 1567 C C . LYS A 1 192 ? 14.383 -25.482 -6.329 1.00 40.09 192 LYS A C 1
ATOM 1569 O O . LYS A 1 192 ? 14.667 -24.771 -7.284 1.00 40.09 192 LYS A O 1
ATOM 1574 N N . SER A 1 193 ? 13.169 -25.571 -5.793 1.00 38.72 193 SER A N 1
ATOM 1575 C CA . SER A 1 193 ? 12.007 -24.748 -6.094 1.00 38.72 193 SER A CA 1
ATOM 1576 C C . SER A 1 193 ? 12.300 -23.269 -5.874 1.00 38.72 193 SER A C 1
ATOM 1578 O O . SER A 1 193 ? 12.839 -22.890 -4.830 1.00 38.72 193 SER A O 1
ATOM 1580 N N . SER A 1 194 ? 11.846 -22.437 -6.805 1.00 38.19 194 SER A N 1
ATOM 1581 C CA . SER A 1 194 ? 11.803 -20.988 -6.668 1.00 38.19 194 SER A CA 1
ATOM 1582 C C . SER A 1 194 ? 10.790 -20.590 -5.588 1.00 38.19 194 SER A C 1
ATOM 1584 O O . SER A 1 194 ? 9.594 -20.462 -5.846 1.00 38.19 194 SER A O 1
ATOM 1586 N N . LYS A 1 195 ? 11.272 -20.400 -4.359 1.00 38.66 195 LYS A N 1
ATOM 1587 C CA . LYS A 1 195 ? 10.544 -19.704 -3.296 1.00 38.66 195 LYS A CA 1
ATOM 1588 C C . LYS A 1 195 ? 11.178 -18.321 -3.163 1.00 38.66 195 LYS A C 1
ATOM 1590 O O . LYS A 1 195 ? 12.278 -18.185 -2.635 1.00 38.66 195 LYS A O 1
ATOM 1595 N N . HIS A 1 196 ? 10.510 -17.309 -3.711 1.00 40.19 196 HIS A N 1
ATOM 1596 C CA . HIS A 1 196 ? 10.875 -15.905 -3.543 1.00 40.19 196 HIS A CA 1
ATOM 1597 C C . HIS A 1 196 ? 10.612 -15.482 -2.091 1.00 40.19 196 HIS A C 1
ATOM 1599 O O . HIS A 1 196 ? 9.548 -14.962 -1.774 1.00 40.19 196 HIS A O 1
ATOM 1605 N N . HIS A 1 197 ? 11.590 -15.690 -1.209 1.00 39.12 197 HIS A N 1
ATOM 1606 C CA . HIS A 1 197 ? 11.697 -14.921 0.025 1.00 39.12 197 HIS A CA 1
ATOM 1607 C C . HIS A 1 197 ? 12.641 -13.748 -0.228 1.00 39.12 197 HIS A C 1
ATOM 1609 O O . HIS A 1 197 ? 13.845 -13.912 -0.416 1.00 39.12 197 HIS A O 1
ATOM 1615 N N . LYS A 1 198 ? 12.058 -12.547 -0.263 1.00 50.00 198 LYS A N 1
ATOM 1616 C CA . LYS A 1 198 ? 12.775 -11.312 0.037 1.00 50.00 198 LYS A CA 1
ATOM 1617 C C . LYS A 1 198 ? 13.078 -11.341 1.527 1.00 50.00 198 LYS A C 1
ATOM 1619 O O . LYS A 1 198 ? 12.184 -11.095 2.327 1.00 50.00 198 LYS A O 1
ATOM 1624 N N . GLU A 1 199 ? 14.327 -11.592 1.883 1.00 39.47 199 GLU A N 1
ATOM 1625 C CA . GLU A 1 199 ? 14.824 -11.205 3.193 1.00 39.47 199 GLU A CA 1
ATOM 1626 C C . GLU A 1 199 ? 16.287 -10.780 3.096 1.00 39.47 199 GLU A C 1
ATOM 1628 O O . GLU A 1 199 ? 17.175 -11.554 2.754 1.00 39.47 199 GLU A O 1
ATOM 1633 N N . SER A 1 200 ? 16.485 -9.485 3.343 1.00 42.44 200 SER A N 1
ATOM 1634 C CA . SER A 1 200 ? 17.487 -8.967 4.271 1.00 42.44 200 SER A CA 1
ATOM 1635 C C . SER A 1 200 ? 18.795 -9.762 4.351 1.00 42.44 200 SER A C 1
ATOM 1637 O O . SER A 1 200 ? 19.004 -10.595 5.234 1.00 42.44 200 SER A O 1
ATOM 1639 N N . HIS A 1 201 ? 19.739 -9.433 3.474 1.00 39.59 201 HIS A N 1
ATOM 1640 C CA . HIS A 1 201 ? 21.129 -9.810 3.684 1.00 39.59 201 HIS A CA 1
ATOM 1641 C C . HIS A 1 201 ? 21.763 -8.855 4.700 1.00 39.59 201 HIS A C 1
ATOM 1643 O O . HIS A 1 201 ? 22.407 -7.869 4.348 1.00 39.59 201 HIS A O 1
ATOM 1649 N N . ARG A 1 202 ? 21.620 -9.206 5.985 1.00 42.28 202 ARG A N 1
ATOM 1650 C CA . ARG A 1 202 ? 22.724 -9.049 6.939 1.00 42.28 202 ARG A CA 1
ATOM 1651 C C . ARG A 1 202 ? 23.936 -9.754 6.334 1.00 42.28 202 ARG A C 1
ATOM 1653 O O . ARG A 1 202 ? 23.865 -10.934 5.986 1.00 42.28 202 ARG A O 1
ATOM 1660 N N . SER A 1 203 ? 25.017 -9.005 6.173 1.00 41.72 203 SER A N 1
ATOM 1661 C CA . SER A 1 203 ? 26.296 -9.441 5.630 1.00 41.72 203 SER A CA 1
ATOM 1662 C C . SER A 1 203 ? 26.857 -10.626 6.418 1.00 41.72 203 SER A C 1
ATOM 1664 O O . SER A 1 203 ? 27.541 -10.478 7.428 1.00 41.72 203 SER A O 1
ATOM 1666 N N . LYS A 1 204 ? 26.603 -11.838 5.925 1.00 43.41 204 LYS A N 1
ATOM 1667 C CA . LYS A 1 204 ? 27.530 -12.942 6.152 1.00 43.41 204 LYS A CA 1
ATOM 1668 C C . LYS A 1 204 ? 28.755 -12.638 5.302 1.00 43.41 204 LYS A C 1
ATOM 1670 O O . LYS A 1 204 ? 28.634 -12.519 4.087 1.00 43.41 204 LYS A O 1
ATOM 1675 N N . LYS A 1 205 ? 29.890 -12.437 5.974 1.00 48.53 205 LYS A N 1
ATOM 1676 C CA . LYS A 1 205 ? 31.224 -12.427 5.375 1.00 48.53 205 LYS A CA 1
ATOM 1677 C C . LYS A 1 205 ? 31.364 -13.693 4.534 1.00 48.53 205 LYS A C 1
ATOM 1679 O O . LYS A 1 205 ? 31.514 -14.781 5.077 1.00 48.53 205 LYS A O 1
ATOM 1684 N N . ASP A 1 206 ? 31.219 -13.524 3.232 1.00 43.69 206 ASP A N 1
ATOM 1685 C CA . ASP A 1 206 ? 31.736 -14.445 2.243 1.00 43.69 206 ASP A CA 1
ATOM 1686 C C . ASP A 1 206 ? 33.118 -13.898 1.888 1.00 43.69 206 ASP A C 1
ATOM 1688 O O . ASP A 1 206 ? 33.228 -12.788 1.362 1.00 43.69 206 ASP A O 1
ATOM 1692 N N . ASP A 1 207 ? 34.170 -14.641 2.228 1.00 52.38 207 ASP A N 1
ATOM 1693 C CA . ASP A 1 207 ? 35.560 -14.391 1.819 1.00 52.38 207 ASP A CA 1
ATOM 1694 C C . ASP A 1 207 ? 35.744 -14.681 0.313 1.00 52.38 207 ASP A C 1
ATOM 1696 O O . ASP A 1 207 ? 36.712 -15.291 -0.148 1.00 52.38 207 ASP A O 1
ATOM 1700 N N . GLY A 1 208 ? 34.791 -14.219 -0.495 1.00 46.97 208 GLY A N 1
ATOM 1701 C CA . GLY A 1 208 ? 34.900 -14.140 -1.933 1.00 46.97 208 GLY A CA 1
ATOM 1702 C C . GLY A 1 208 ? 35.811 -12.972 -2.261 1.00 46.97 208 GLY A C 1
ATOM 1703 O O . GLY A 1 208 ? 35.406 -11.818 -2.152 1.00 46.97 208 GLY A O 1
ATOM 1704 N N . LYS A 1 209 ? 37.051 -13.276 -2.656 1.00 49.56 209 LYS A N 1
ATOM 1705 C CA . LYS A 1 209 ? 38.029 -12.340 -3.227 1.00 49.56 209 LYS A CA 1
ATOM 1706 C C . LYS A 1 209 ? 37.335 -11.347 -4.165 1.00 49.56 209 LYS A C 1
ATOM 1708 O O . LYS A 1 209 ? 37.162 -11.612 -5.355 1.00 49.56 209 LYS A O 1
ATOM 1713 N N . HIS A 1 210 ? 36.971 -10.179 -3.638 1.00 52.78 210 HIS A N 1
ATOM 1714 C CA . HIS A 1 210 ? 36.613 -9.035 -4.447 1.00 52.78 210 HIS A CA 1
ATOM 1715 C C . HIS A 1 210 ? 37.862 -8.701 -5.248 1.00 52.78 210 HIS A C 1
ATOM 1717 O O . HIS A 1 210 ? 38.830 -8.155 -4.721 1.00 52.78 210 HIS A O 1
ATOM 1723 N N . GLN A 1 211 ? 37.853 -9.074 -6.526 1.00 55.94 211 GLN A N 1
ATOM 1724 C CA . GLN A 1 211 ? 38.727 -8.494 -7.530 1.00 55.94 211 GLN A CA 1
ATOM 1725 C C . GLN A 1 211 ? 38.498 -6.983 -7.462 1.00 55.94 211 GLN A C 1
ATOM 1727 O O . GLN A 1 211 ? 37.558 -6.447 -8.050 1.00 55.94 211 GLN A O 1
ATOM 1732 N N . SER A 1 212 ? 39.312 -6.312 -6.646 1.00 59.53 212 SER A N 1
ATOM 1733 C CA . SER A 1 212 ? 39.418 -4.867 -6.570 1.00 59.53 212 SER A CA 1
ATOM 1734 C C . SER A 1 212 ? 39.759 -4.426 -7.986 1.00 59.53 212 SER A C 1
ATOM 1736 O O . SER A 1 212 ? 40.917 -4.500 -8.405 1.00 59.53 212 SER A O 1
ATOM 1738 N N . LYS A 1 213 ? 38.742 -4.021 -8.754 1.00 61.59 213 LYS A N 1
ATOM 1739 C CA . LYS A 1 213 ? 38.957 -3.339 -10.024 1.00 61.59 213 LYS A CA 1
ATOM 1740 C C . LYS A 1 213 ? 39.903 -2.192 -9.700 1.00 61.59 213 LYS A C 1
ATOM 1742 O O . LYS A 1 213 ? 39.557 -1.339 -8.881 1.00 61.59 213 LYS A O 1
ATOM 1747 N N . LYS A 1 214 ? 41.122 -2.240 -10.250 1.00 60.53 214 LYS A N 1
ATOM 1748 C CA . LYS A 1 214 ? 42.143 -1.209 -10.041 1.00 60.53 214 LYS A CA 1
ATOM 1749 C C . LYS A 1 214 ? 41.458 0.141 -10.234 1.00 60.53 214 LYS A C 1
ATOM 1751 O O . LYS A 1 214 ? 40.893 0.387 -11.298 1.00 60.53 214 LYS A O 1
ATOM 1756 N N . LYS A 1 215 ? 41.435 0.973 -9.188 1.00 63.56 215 LYS A N 1
ATOM 1757 C CA . LYS A 1 215 ? 40.887 2.327 -9.281 1.00 63.56 215 LYS A CA 1
ATOM 1758 C C . LYS A 1 215 ? 41.731 3.059 -10.317 1.00 63.56 215 LYS A C 1
ATOM 1760 O O . LYS A 1 215 ? 42.890 3.368 -10.047 1.00 63.56 215 LYS A O 1
ATOM 1765 N N . VAL A 1 216 ? 41.176 3.270 -11.508 1.00 73.62 216 VAL A N 1
ATOM 1766 C CA . VAL A 1 216 ? 41.785 4.153 -12.500 1.00 73.62 216 VAL A CA 1
ATOM 1767 C C . VAL A 1 216 ? 41.880 5.515 -11.825 1.00 73.62 216 VAL A C 1
ATOM 1769 O O . VAL A 1 216 ? 40.874 6.043 -11.344 1.00 73.62 216 VAL A O 1
ATOM 1772 N N . LYS A 1 217 ? 43.102 6.027 -11.670 1.00 78.50 217 LYS A N 1
ATOM 1773 C CA . LYS A 1 217 ? 43.320 7.359 -11.116 1.00 78.50 217 LYS A CA 1
ATOM 1774 C C . LYS A 1 217 ? 42.811 8.342 -12.169 1.00 78.50 217 LYS A C 1
ATOM 1776 O O . LYS A 1 217 ? 43.480 8.524 -13.177 1.00 78.50 217 LYS A O 1
ATOM 1781 N N . LEU A 1 218 ? 41.612 8.890 -11.956 1.00 77.25 218 LEU A N 1
ATOM 1782 C CA . LEU A 1 218 ? 41.094 9.981 -12.783 1.00 77.25 218 LEU A CA 1
ATOM 1783 C C . LEU A 1 218 ? 42.073 11.155 -12.714 1.00 77.25 218 LEU A C 1
ATOM 1785 O O . LEU A 1 218 ? 42.605 11.448 -11.633 1.00 77.25 218 LEU A O 1
ATOM 1789 N N . THR A 1 219 ? 42.281 11.818 -13.845 1.00 88.88 219 THR A N 1
ATOM 1790 C CA . THR A 1 219 ? 43.036 13.073 -13.893 1.00 88.88 219 THR A CA 1
ATOM 1791 C C . THR A 1 219 ? 42.280 14.162 -13.127 1.00 88.88 219 THR A C 1
ATOM 1793 O O . THR A 1 219 ? 41.075 14.053 -12.878 1.00 88.88 219 THR A O 1
ATOM 1796 N N . ASP A 1 220 ? 42.977 15.209 -12.688 1.00 86.31 220 ASP A N 1
ATOM 1797 C CA . ASP A 1 220 ? 42.352 16.249 -11.861 1.00 86.31 220 ASP A CA 1
ATOM 1798 C C . ASP A 1 220 ? 41.236 17.000 -12.613 1.00 86.31 220 ASP A C 1
ATOM 1800 O O . ASP A 1 220 ? 40.197 17.303 -12.025 1.00 86.31 220 ASP A O 1
ATOM 1804 N N . GLU A 1 221 ? 41.357 17.139 -13.935 1.00 88.75 221 GLU A N 1
ATOM 1805 C CA . GLU A 1 221 ? 40.300 17.676 -14.805 1.00 88.75 221 GLU A CA 1
ATOM 1806 C C . GLU A 1 221 ? 39.043 16.789 -14.853 1.00 88.75 221 GLU A C 1
ATOM 1808 O O . GLU A 1 221 ? 37.909 17.277 -14.876 1.00 88.75 221 GLU A O 1
ATOM 1813 N N . GLU A 1 222 ? 39.206 15.463 -14.859 1.00 87.56 222 GLU A N 1
ATOM 1814 C CA . GLU A 1 222 ? 38.078 14.525 -14.848 1.00 87.56 222 GLU A CA 1
ATOM 1815 C C . GLU A 1 222 ? 37.357 14.529 -13.495 1.00 87.56 222 GLU A C 1
ATOM 1817 O O . GLU A 1 222 ? 36.129 14.388 -13.438 1.00 87.56 222 GLU A O 1
ATOM 1822 N N . LYS A 1 223 ? 38.098 14.726 -12.396 1.00 86.88 223 LYS A N 1
ATOM 1823 C CA . LYS A 1 223 ? 37.515 14.878 -11.055 1.00 86.88 223 LYS A CA 1
ATOM 1824 C C . LYS A 1 223 ? 36.672 16.142 -10.961 1.00 86.88 223 LYS A C 1
ATOM 1826 O O . LYS A 1 223 ? 35.572 16.081 -10.413 1.00 86.88 223 LYS A O 1
ATOM 1831 N N . GLU A 1 224 ? 37.146 17.254 -11.513 1.00 91.19 224 GLU A N 1
ATOM 1832 C CA . GLU A 1 224 ? 36.408 18.518 -11.507 1.00 91.19 224 GLU A CA 1
ATOM 1833 C C . GLU A 1 224 ? 35.119 18.427 -12.337 1.00 91.19 224 GLU A C 1
ATOM 1835 O O . GLU A 1 224 ? 34.044 18.814 -11.869 1.00 91.19 224 GLU A O 1
ATOM 1840 N N . LYS A 1 225 ? 35.179 17.811 -13.527 1.00 92.94 225 LYS A N 1
ATOM 1841 C CA . LYS A 1 225 ? 33.984 17.544 -14.349 1.00 92.94 225 LYS A CA 1
ATOM 1842 C C . LYS A 1 225 ? 32.960 16.695 -13.598 1.00 92.94 225 LYS A C 1
ATOM 1844 O O . LYS A 1 225 ? 31.777 17.037 -13.569 1.00 92.94 225 LYS A O 1
ATOM 1849 N N . ARG A 1 226 ? 33.411 15.626 -12.935 1.00 89.19 226 ARG A N 1
ATOM 1850 C CA . ARG A 1 226 ? 32.541 14.747 -12.141 1.00 89.19 226 ARG A CA 1
ATOM 1851 C C . ARG A 1 226 ? 31.955 15.459 -10.923 1.00 89.19 226 ARG A C 1
ATOM 1853 O O . ARG A 1 226 ? 30.797 15.228 -10.580 1.00 89.19 226 ARG A O 1
ATOM 1860 N N . LEU A 1 227 ? 32.724 16.334 -10.277 1.00 91.88 227 LEU A N 1
ATOM 1861 C CA . LEU A 1 227 ? 32.243 17.158 -9.171 1.00 91.88 227 LEU A CA 1
ATOM 1862 C C . LEU A 1 227 ? 31.149 18.121 -9.646 1.00 91.88 227 LEU A C 1
ATOM 1864 O O . LEU A 1 227 ? 30.098 18.213 -9.013 1.00 91.88 227 LEU A O 1
ATOM 1868 N N . LYS A 1 228 ? 31.353 18.781 -10.790 1.00 94.56 228 LYS A N 1
ATOM 1869 C CA . LYS A 1 228 ? 30.365 19.678 -11.400 1.00 94.56 228 LYS A CA 1
ATOM 1870 C C . LYS A 1 228 ? 29.078 18.942 -11.770 1.00 94.56 228 LYS A C 1
ATOM 1872 O O . LYS A 1 228 ? 27.988 19.440 -11.493 1.00 94.56 228 LYS A O 1
ATOM 1877 N N . GLU A 1 229 ? 29.191 17.740 -12.329 1.00 94.38 229 GLU A N 1
ATOM 1878 C CA . GLU A 1 229 ? 28.044 16.871 -12.608 1.00 94.38 229 GLU A CA 1
ATOM 1879 C C . GLU A 1 229 ? 27.310 16.472 -11.318 1.00 94.38 229 GLU A C 1
ATOM 1881 O O . GLU A 1 229 ? 26.083 16.547 -11.240 1.00 94.38 229 GLU A O 1
ATOM 1886 N N . MET A 1 230 ? 28.051 16.107 -10.267 1.00 93.19 230 MET A N 1
ATOM 1887 C CA . MET A 1 230 ? 27.478 15.764 -8.965 1.00 93.19 230 MET A CA 1
ATOM 1888 C C . MET A 1 230 ? 26.729 16.950 -8.341 1.00 93.19 230 MET A C 1
ATOM 1890 O O . MET A 1 230 ? 25.623 16.768 -7.832 1.00 93.19 230 MET A O 1
ATOM 1894 N N . LEU A 1 231 ? 27.288 18.161 -8.426 1.00 95.31 231 LEU A N 1
ATOM 1895 C CA . LEU A 1 231 ? 26.652 19.394 -7.954 1.00 95.31 231 LEU A CA 1
ATOM 1896 C C . LEU A 1 231 ? 25.398 19.740 -8.766 1.00 95.31 231 LEU A C 1
ATOM 1898 O O . LEU A 1 231 ? 24.366 20.085 -8.188 1.00 95.31 231 LEU A O 1
ATOM 1902 N N . ALA A 1 232 ? 25.444 19.591 -10.093 1.00 95.38 232 ALA A N 1
ATOM 1903 C CA . ALA A 1 232 ? 24.281 19.789 -10.952 1.00 95.38 232 ALA A CA 1
ATOM 1904 C C . ALA A 1 232 ? 23.151 18.813 -10.584 1.00 95.38 232 ALA A C 1
ATOM 1906 O O . ALA A 1 232 ? 22.013 19.239 -10.367 1.00 95.38 232 ALA A O 1
ATOM 1907 N N . ASN A 1 233 ? 23.480 17.532 -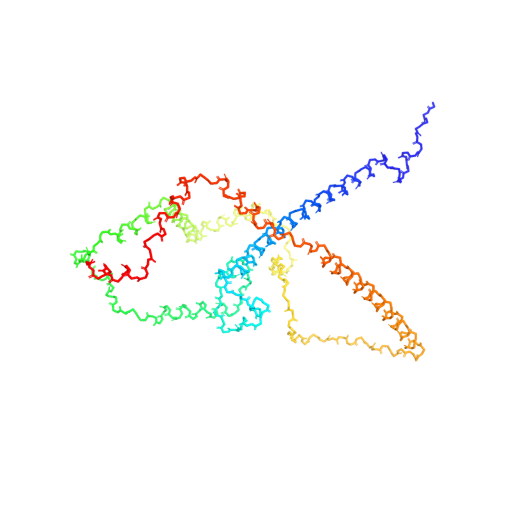10.404 1.00 94.50 233 ASN A N 1
ATOM 1908 C CA . ASN A 1 233 ? 22.535 16.501 -9.977 1.00 94.50 233 ASN A CA 1
ATOM 1909 C C . ASN A 1 233 ? 21.962 16.768 -8.577 1.00 94.50 233 ASN A C 1
ATOM 1911 O O . ASN A 1 233 ? 20.761 16.590 -8.364 1.00 94.50 233 ASN A O 1
ATOM 1915 N N . ALA A 1 234 ? 22.785 17.223 -7.629 1.00 94.25 234 ALA A N 1
ATOM 1916 C CA . ALA A 1 234 ? 22.325 17.612 -6.298 1.00 94.25 234 ALA A CA 1
ATOM 1917 C C . ALA A 1 234 ? 21.317 18.769 -6.381 1.00 94.25 234 ALA A C 1
ATOM 1919 O O . ALA A 1 234 ? 20.203 18.656 -5.869 1.00 94.25 234 ALA A O 1
ATOM 1920 N N . SER A 1 235 ? 21.651 19.823 -7.134 1.00 95.31 235 SER A N 1
ATOM 1921 C CA . SER A 1 235 ? 20.767 20.978 -7.325 1.00 95.31 235 SER A CA 1
ATOM 1922 C C . SER A 1 235 ? 19.438 20.605 -7.996 1.00 95.31 235 SER A C 1
ATOM 1924 O O . SER A 1 235 ? 18.389 21.158 -7.657 1.00 95.31 235 SER A O 1
ATOM 1926 N N . TRP A 1 236 ? 19.457 19.642 -8.926 1.00 94.19 236 TRP A N 1
ATOM 1927 C CA . TRP A 1 236 ? 18.256 19.123 -9.576 1.00 94.19 236 TRP A CA 1
ATOM 1928 C C . TRP A 1 236 ? 17.356 18.387 -8.576 1.00 94.19 236 TRP A C 1
ATOM 1930 O O . TRP A 1 236 ? 16.163 18.693 -8.491 1.00 94.19 236 TRP A O 1
ATOM 1940 N N . ARG A 1 237 ? 17.928 17.498 -7.750 1.00 92.69 237 ARG A N 1
ATOM 1941 C CA . ARG A 1 237 ? 17.166 16.775 -6.719 1.00 92.69 237 ARG A CA 1
ATOM 1942 C C . ARG A 1 237 ? 16.599 17.695 -5.649 1.00 92.69 237 ARG A C 1
ATOM 1944 O O . ARG A 1 237 ? 15.487 17.464 -5.180 1.00 92.69 237 ARG A O 1
ATOM 1951 N N . ASP A 1 238 ? 17.323 18.736 -5.259 1.00 93.69 238 ASP A N 1
ATOM 1952 C CA . ASP A 1 238 ? 16.826 19.670 -4.249 1.00 93.69 238 ASP A CA 1
ATOM 1953 C C . ASP A 1 238 ? 15.676 20.527 -4.785 1.00 93.69 238 ASP A C 1
ATOM 1955 O O . ASP A 1 238 ? 14.686 20.735 -4.079 1.00 93.69 238 ASP A O 1
ATOM 1959 N N . LYS A 1 239 ? 15.720 20.923 -6.066 1.00 95.31 239 LYS A N 1
ATOM 1960 C CA . LYS A 1 239 ? 14.579 21.564 -6.744 1.00 95.31 239 LYS A CA 1
ATOM 1961 C C . LYS A 1 239 ? 13.360 20.643 -6.802 1.00 95.31 239 LYS A C 1
ATOM 1963 O O . LYS A 1 239 ? 12.241 21.096 -6.555 1.00 95.31 239 LYS A O 1
ATOM 1968 N N . GLU A 1 240 ? 13.554 19.367 -7.119 1.00 94.88 240 GLU A N 1
ATOM 1969 C CA . GLU A 1 240 ? 12.475 18.373 -7.136 1.00 94.88 240 GLU A CA 1
ATOM 1970 C C . GLU A 1 240 ? 11.873 18.172 -5.737 1.00 94.88 240 GLU A C 1
ATOM 1972 O O . GLU A 1 240 ? 10.654 18.253 -5.557 1.00 94.88 240 GLU A O 1
ATOM 1977 N N . ARG A 1 241 ? 12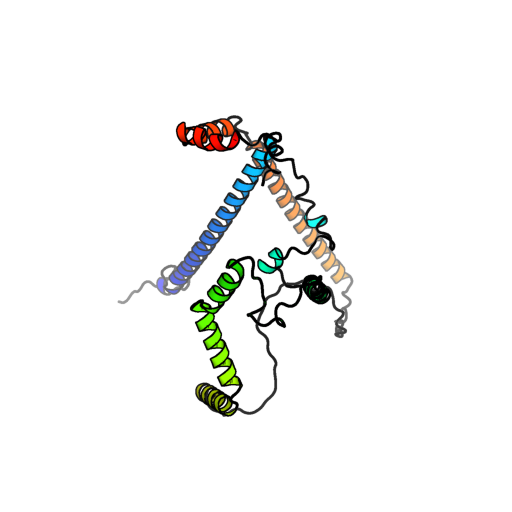.724 18.016 -4.717 1.00 95.31 241 ARG A N 1
ATOM 1978 C CA . ARG A 1 241 ? 12.306 17.887 -3.317 1.00 95.31 241 ARG A CA 1
ATOM 1979 C C . ARG A 1 241 ? 11.508 19.103 -2.858 1.00 95.31 241 ARG A C 1
ATOM 1981 O O . ARG A 1 241 ? 10.448 18.937 -2.258 1.00 95.31 241 ARG A O 1
ATOM 1988 N N . ALA A 1 242 ? 11.969 20.312 -3.177 1.00 96.69 242 ALA A N 1
ATOM 1989 C CA . ALA A 1 242 ? 11.277 21.549 -2.830 1.00 96.69 242 ALA A CA 1
ATOM 1990 C C . ALA A 1 242 ? 9.879 21.628 -3.468 1.00 96.69 242 ALA A C 1
ATOM 1992 O O . ALA A 1 242 ? 8.911 21.983 -2.791 1.00 96.69 242 ALA A O 1
ATOM 1993 N N . LYS A 1 243 ? 9.746 21.236 -4.744 1.00 95.56 243 LYS A N 1
ATOM 1994 C CA . LYS A 1 243 ? 8.446 21.162 -5.432 1.00 95.56 243 LYS A CA 1
ATOM 1995 C C . LYS A 1 243 ? 7.507 20.157 -4.764 1.00 95.56 243 LYS A C 1
ATOM 1997 O O . LYS A 1 243 ? 6.353 20.493 -4.499 1.00 95.56 243 LYS A O 1
ATOM 2002 N N . ASN A 1 244 ? 8.002 18.963 -4.442 1.00 93.81 244 ASN A N 1
ATOM 2003 C CA . ASN A 1 244 ? 7.203 17.926 -3.789 1.00 93.81 244 ASN A CA 1
ATOM 2004 C C . ASN A 1 244 ? 6.733 18.369 -2.398 1.00 93.81 244 ASN A C 1
ATOM 2006 O O . ASN A 1 244 ? 5.547 18.276 -2.093 1.00 93.81 244 ASN A O 1
ATOM 2010 N N . VAL A 1 245 ? 7.627 18.935 -1.582 1.00 96.31 245 VAL A N 1
ATOM 2011 C CA . VAL A 1 245 ? 7.276 19.468 -0.256 1.00 96.31 245 VAL A CA 1
ATOM 2012 C C . VAL A 1 245 ? 6.233 20.582 -0.362 1.00 96.31 245 VAL A C 1
ATOM 2014 O O . VAL A 1 245 ? 5.282 20.602 0.418 1.00 96.31 245 VAL A O 1
ATOM 2017 N N . LYS A 1 246 ? 6.365 21.493 -1.337 1.00 96.06 246 LYS A N 1
ATOM 2018 C CA . LYS A 1 246 ? 5.372 22.551 -1.571 1.00 96.06 246 LYS A CA 1
ATOM 2019 C C . LYS A 1 246 ? 3.999 21.966 -1.913 1.00 96.06 246 LYS A C 1
ATOM 2021 O O . LYS A 1 246 ? 3.009 22.386 -1.320 1.00 96.06 246 LYS A O 1
ATOM 2026 N N . LYS A 1 247 ? 3.950 20.962 -2.796 1.00 95.31 247 LYS A N 1
ATOM 2027 C CA . LYS A 1 247 ? 2.713 20.261 -3.168 1.00 95.31 247 LYS A CA 1
ATOM 2028 C C . LYS A 1 247 ? 2.026 19.634 -1.952 1.00 95.31 247 LYS A C 1
ATOM 2030 O O . LYS A 1 247 ? 0.833 19.855 -1.763 1.00 95.31 247 LYS A O 1
ATOM 2035 N N . TYR A 1 248 ? 2.769 18.914 -1.108 1.00 93.38 248 TYR A N 1
ATOM 2036 C CA . TYR A 1 248 ? 2.207 18.314 0.109 1.00 93.38 248 TYR A CA 1
ATOM 2037 C C . TYR A 1 248 ? 1.687 19.375 1.084 1.00 93.38 248 TYR A C 1
ATOM 2039 O O . TYR A 1 248 ? 0.562 19.272 1.558 1.00 93.38 248 TYR A O 1
ATOM 2047 N N . ARG A 1 249 ? 2.439 20.462 1.305 1.00 95.31 249 ARG A N 1
ATOM 2048 C CA . ARG A 1 249 ? 1.982 21.574 2.158 1.00 95.31 249 ARG A CA 1
ATOM 2049 C C . ARG A 1 249 ? 0.704 22.237 1.641 1.00 95.31 249 ARG A C 1
ATOM 2051 O O . ARG A 1 249 ? -0.129 22.662 2.436 1.00 95.31 249 ARG A O 1
ATOM 2058 N N . GLU A 1 250 ? 0.553 22.384 0.327 1.00 93.69 250 GLU A N 1
ATOM 2059 C CA . GLU A 1 250 ? -0.672 22.925 -0.273 1.00 93.69 250 GLU A CA 1
ATOM 2060 C C . GLU A 1 250 ? -1.854 21.964 -0.130 1.00 93.69 250 GLU A C 1
ATOM 2062 O O . GLU A 1 250 ? -2.968 22.412 0.144 1.00 93.69 250 GLU A O 1
ATOM 2067 N N . GLN A 1 251 ? -1.614 20.661 -0.281 1.00 90.00 251 GLN A N 1
ATOM 2068 C CA . GLN A 1 251 ? -2.627 19.629 -0.088 1.00 90.00 251 GLN A CA 1
ATOM 2069 C C . GLN A 1 251 ? -3.125 19.601 1.361 1.00 90.00 251 GLN A C 1
ATOM 2071 O O . GLN A 1 251 ? -4.332 19.689 1.571 1.00 90.00 251 GLN A O 1
ATOM 2076 N N . ASP A 1 252 ? -2.222 19.623 2.343 1.00 89.75 252 ASP A N 1
ATOM 2077 C CA . ASP A 1 252 ? -2.578 19.701 3.764 1.00 89.75 252 ASP A CA 1
ATOM 2078 C C . ASP A 1 252 ? -3.400 20.957 4.069 1.00 89.75 252 ASP A C 1
ATOM 2080 O O . ASP A 1 252 ? -4.420 20.896 4.752 1.00 89.75 252 ASP A O 1
ATOM 2084 N N . LYS A 1 253 ? -3.009 22.118 3.524 1.00 92.50 253 LYS A N 1
ATOM 2085 C CA . LYS A 1 253 ? -3.773 23.366 3.692 1.00 92.50 253 LYS A CA 1
ATOM 2086 C C . LYS A 1 253 ? -5.175 23.274 3.091 1.00 92.50 253 LYS A C 1
ATOM 2088 O O . LYS A 1 253 ? -6.117 23.805 3.680 1.00 92.50 253 LYS A O 1
ATOM 2093 N N . LYS A 1 254 ? -5.326 22.638 1.924 1.00 88.88 254 LYS A N 1
ATOM 2094 C CA . LYS A 1 254 ? -6.641 22.397 1.309 1.00 88.88 254 LYS A CA 1
ATOM 2095 C C . LYS A 1 254 ? -7.477 21.454 2.162 1.00 88.88 254 LYS A C 1
ATOM 2097 O O . LYS A 1 254 ? -8.640 21.757 2.400 1.00 88.88 254 LYS A O 1
ATOM 2102 N N . GLU A 1 255 ? -6.882 20.379 2.668 1.00 84.44 255 GLU A N 1
ATOM 2103 C CA . GLU A 1 255 ? -7.564 19.428 3.542 1.00 84.44 255 GLU A CA 1
ATOM 2104 C C . GLU A 1 255 ? -8.056 20.120 4.820 1.00 84.44 255 GLU A C 1
ATOM 2106 O O . GLU A 1 255 ? -9.228 20.008 5.167 1.00 84.44 255 GLU A O 1
ATOM 2111 N N . GLN A 1 256 ? -7.205 20.927 5.462 1.00 81.06 256 GLN A N 1
ATOM 2112 C CA . GLN A 1 256 ? -7.573 21.717 6.640 1.00 81.06 256 GLN A CA 1
ATOM 2113 C C . GLN A 1 256 ? -8.711 22.706 6.359 1.00 81.06 256 GLN A C 1
ATOM 2115 O O . GLN A 1 256 ? -9.631 22.810 7.162 1.00 81.06 256 GLN A O 1
ATOM 2120 N N . LYS A 1 257 ? -8.705 23.389 5.206 1.00 79.81 257 LYS A N 1
ATOM 2121 C CA . LYS A 1 257 ? -9.821 24.266 4.806 1.00 79.81 257 LYS A CA 1
ATOM 2122 C C . LYS A 1 257 ? -11.104 23.493 4.484 1.00 79.81 257 LYS A C 1
ATOM 2124 O O . LYS A 1 257 ? -12.190 23.996 4.740 1.00 79.81 257 LYS A O 1
ATOM 2129 N N . SER A 1 258 ? -10.985 22.292 3.919 1.00 73.50 258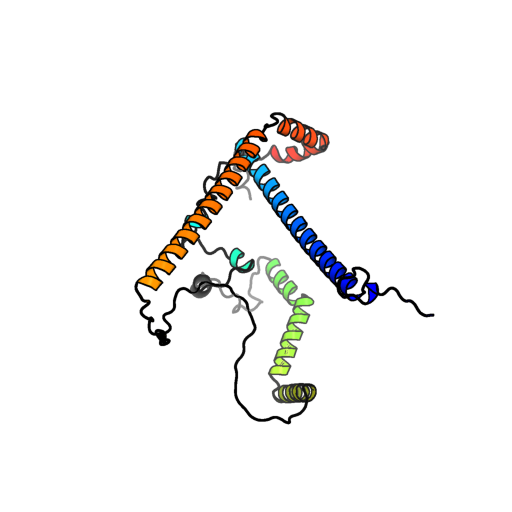 SER A N 1
ATOM 2130 C CA . SER A 1 258 ? -12.127 21.437 3.567 1.00 73.50 258 SER A CA 1
ATOM 2131 C C . SER A 1 258 ? -12.743 20.707 4.763 1.00 73.50 258 SER A C 1
ATOM 2133 O O . SER A 1 258 ? -13.872 20.237 4.664 1.00 73.50 258 SER A O 1
ATOM 2135 N N . LYS A 1 259 ? -12.043 20.649 5.906 1.00 67.19 259 LYS A N 1
ATOM 2136 C CA . LYS A 1 259 ? -12.545 20.125 7.186 1.00 67.19 259 LYS A CA 1
ATOM 2137 C C . LYS A 1 259 ? -13.558 21.084 7.831 1.00 67.19 259 LYS A C 1
ATOM 2139 O O . LYS A 1 259 ? -13.439 21.436 9.002 1.00 67.19 259 LYS A O 1
ATOM 2144 N N . SER A 1 260 ? -14.579 21.493 7.078 1.00 69.50 260 SER A N 1
ATOM 2145 C CA . SER A 1 260 ? -15.799 22.041 7.664 1.00 69.50 260 SER A CA 1
ATOM 2146 C C . SER A 1 260 ? -16.497 20.892 8.385 1.00 69.50 260 SER A C 1
ATOM 2148 O O . SER A 1 260 ? -17.123 20.035 7.763 1.00 69.50 260 SER A O 1
ATOM 2150 N N . TYR A 1 261 ? -16.287 20.803 9.695 1.00 69.12 261 TYR A N 1
ATOM 2151 C CA . TYR A 1 261 ? -16.912 19.785 10.526 1.00 69.12 261 TYR A CA 1
ATOM 2152 C C . TYR A 1 261 ? -18.407 20.106 10.643 1.00 69.12 261 TYR A C 1
ATOM 2154 O O . TYR A 1 261 ? -18.780 21.045 11.351 1.00 69.12 261 TYR A O 1
ATOM 2162 N N . ASP A 1 262 ? -19.258 19.353 9.939 1.00 76.88 262 ASP A N 1
ATOM 2163 C CA . ASP A 1 262 ? -20.706 19.405 10.156 1.00 76.88 262 ASP A CA 1
ATOM 2164 C C . ASP A 1 262 ? -20.980 18.872 11.569 1.00 76.88 262 ASP A C 1
ATOM 2166 O O . ASP A 1 262 ? -20.959 17.665 11.819 1.00 76.88 262 ASP A O 1
ATOM 2170 N N . LYS A 1 263 ? -21.194 19.794 12.516 1.00 78.44 263 LYS A N 1
ATOM 2171 C CA . LYS A 1 263 ? -21.461 19.486 13.930 1.00 78.44 263 LYS A CA 1
ATOM 2172 C C . LYS A 1 263 ? -22.704 18.609 14.104 1.00 78.44 263 LYS A C 1
ATOM 2174 O O . LYS A 1 263 ? -22.829 17.931 15.121 1.00 78.44 263 LYS A O 1
ATOM 2179 N N . ASP A 1 264 ? -23.587 18.587 13.107 1.00 84.12 264 ASP A N 1
ATOM 2180 C CA . ASP A 1 264 ? -24.813 17.798 13.110 1.00 84.12 264 ASP A CA 1
ATOM 2181 C C . ASP A 1 264 ? -24.687 16.482 12.338 1.00 84.12 264 ASP A C 1
ATOM 2183 O O . ASP A 1 264 ? -25.647 15.716 12.290 1.00 84.12 264 ASP A O 1
ATOM 2187 N N . PHE A 1 265 ? -23.509 16.157 11.794 1.00 85.44 265 PHE A N 1
ATOM 2188 C CA . PHE A 1 265 ? -23.262 14.892 11.094 1.00 85.44 265 PHE A CA 1
ATOM 2189 C C . PHE A 1 265 ? -23.606 13.676 11.961 1.00 85.44 265 PHE A C 1
ATOM 2191 O O . PHE A 1 265 ? -24.303 12.761 11.515 1.00 85.44 265 PHE A O 1
ATOM 2198 N N . ILE A 1 266 ? -23.158 13.705 13.220 1.00 82.88 266 ILE A N 1
ATOM 2199 C CA . ILE A 1 266 ? -23.406 12.652 14.207 1.00 82.88 266 ILE A CA 1
ATOM 2200 C C . ILE A 1 266 ? -24.891 12.588 14.551 1.00 82.88 266 ILE A C 1
ATOM 2202 O O . ILE A 1 266 ? -25.464 11.505 14.562 1.00 82.88 266 ILE A O 1
ATOM 2206 N N . ARG A 1 267 ? -25.532 13.741 14.783 1.00 85.94 267 ARG A N 1
ATOM 2207 C CA . ARG A 1 267 ? -26.968 13.798 15.085 1.00 85.94 267 ARG A CA 1
ATOM 2208 C C . ARG A 1 267 ? -27.798 13.228 13.938 1.00 85.94 267 ARG A C 1
ATOM 2210 O O . ARG A 1 267 ? -28.654 12.393 14.190 1.00 85.94 267 ARG A O 1
ATOM 2217 N N . LYS A 1 268 ? -27.499 13.593 12.689 1.00 89.06 268 LYS A N 1
ATOM 2218 C CA . LYS A 1 268 ? -28.171 13.054 11.495 1.00 89.06 268 LYS A CA 1
ATOM 2219 C C . LYS A 1 268 ? -27.983 11.542 11.358 1.00 89.06 268 LYS A C 1
ATOM 2221 O O . LYS A 1 268 ? -28.952 10.840 11.091 1.00 89.06 268 LYS A O 1
ATOM 2226 N N . HIS A 1 269 ? -26.768 11.028 11.561 1.00 86.38 269 HIS A N 1
ATOM 2227 C CA . HIS A 1 269 ? -26.512 9.583 11.491 1.00 86.38 269 HIS A CA 1
ATOM 2228 C C . HIS A 1 269 ? -27.167 8.816 12.639 1.00 86.38 269 HIS A C 1
ATOM 2230 O O . HIS A 1 269 ? -27.676 7.721 12.420 1.00 86.38 269 HIS A O 1
ATOM 2236 N N . LEU A 1 270 ? -27.206 9.401 13.836 1.00 84.44 270 LEU A N 1
ATOM 2237 C CA . LEU A 1 270 ? -27.873 8.815 14.990 1.00 84.44 270 LEU A CA 1
ATOM 2238 C C . LEU A 1 270 ? -29.390 8.775 14.782 1.00 84.44 270 LEU A C 1
ATOM 2240 O O . LEU A 1 270 ? -29.987 7.724 14.971 1.00 84.44 270 LEU A O 1
ATOM 2244 N N . VAL A 1 271 ? -29.996 9.864 14.300 1.00 85.94 271 VAL A N 1
ATOM 2245 C CA . VAL A 1 271 ? -31.422 9.905 13.936 1.00 85.94 271 VAL A CA 1
ATOM 2246 C C . VAL A 1 271 ? -31.734 8.848 12.874 1.00 85.94 271 VAL A C 1
ATOM 2248 O O . VAL A 1 271 ? -32.610 8.013 13.084 1.00 85.94 271 VAL A O 1
ATOM 2251 N N . LYS A 1 272 ? -30.941 8.785 11.799 1.00 86.31 272 LYS A N 1
ATOM 22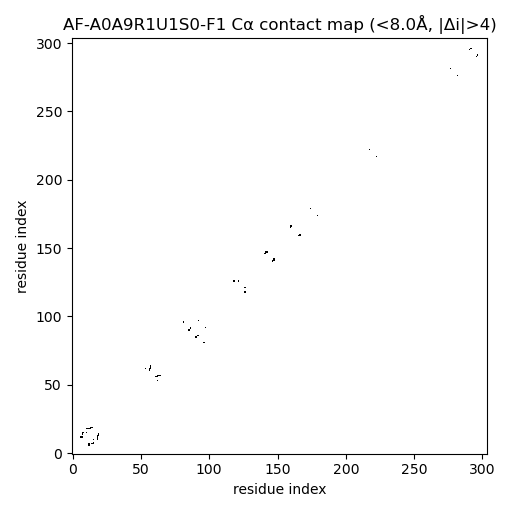52 C CA . LYS A 1 272 ? -31.107 7.792 10.730 1.00 86.31 272 LYS A CA 1
ATOM 2253 C C . LYS A 1 272 ? -30.977 6.349 11.227 1.00 86.31 272 LYS A C 1
ATOM 2255 O O . LYS A 1 272 ? -31.739 5.488 10.807 1.00 86.31 272 LYS A O 1
ATOM 2260 N N . ALA A 1 273 ? -30.043 6.072 12.137 1.00 81.06 273 ALA A N 1
ATOM 2261 C CA . ALA A 1 273 ? -29.929 4.759 12.771 1.00 81.06 273 ALA A CA 1
ATOM 2262 C C . ALA A 1 273 ? -31.145 4.451 13.662 1.00 81.06 273 ALA A C 1
ATOM 2264 O O . ALA A 1 273 ? -31.642 3.327 13.665 1.00 81.06 273 ALA A O 1
ATOM 2265 N N . THR A 1 274 ? -31.666 5.453 14.378 1.00 76.00 274 THR A N 1
ATOM 2266 C CA . THR A 1 274 ? -32.837 5.284 15.249 1.00 76.00 274 THR A CA 1
ATOM 2267 C C . THR A 1 274 ? -34.159 5.139 14.503 1.00 76.00 274 THR A C 1
ATOM 2269 O O . THR A 1 274 ? -35.083 4.567 15.074 1.00 76.00 274 THR A O 1
ATOM 2272 N N . GLU A 1 275 ? -34.257 5.626 13.265 1.00 77.56 275 GLU A N 1
ATOM 2273 C CA . GLU A 1 275 ? -35.432 5.463 12.396 1.00 77.56 275 GLU A CA 1
ATOM 2274 C C . GLU A 1 275 ? -35.538 4.047 11.814 1.00 77.56 275 GLU A C 1
ATOM 2276 O O . GLU A 1 275 ? -36.639 3.564 11.562 1.00 77.56 275 GLU A O 1
ATOM 2281 N N . VAL A 1 276 ? -34.406 3.363 11.622 1.00 75.69 276 VAL A N 1
ATOM 2282 C CA . VAL A 1 276 ? -34.368 1.995 11.076 1.00 75.69 276 VAL A CA 1
ATOM 2283 C C . VAL A 1 276 ? -34.792 0.948 12.117 1.00 75.69 276 VAL A C 1
ATOM 2285 O O . VAL A 1 276 ? -35.257 -0.134 11.759 1.00 75.69 276 VAL A O 1
ATOM 2288 N N . GLU A 1 277 ? -34.682 1.253 13.412 1.00 75.19 277 GLU A N 1
ATOM 2289 C CA . GLU A 1 277 ? -35.060 0.329 14.483 1.00 75.19 277 GLU A CA 1
ATOM 2290 C C . GLU A 1 277 ? -36.493 0.546 14.979 1.00 75.19 277 GLU A C 1
ATOM 2292 O O . GLU A 1 277 ? -36.879 1.637 15.397 1.00 75.19 277 GLU A O 1
ATOM 2297 N N . THR A 1 278 ? -37.273 -0.534 15.045 1.00 81.56 278 THR A N 1
ATOM 2298 C CA . THR A 1 278 ? -38.590 -0.503 15.691 1.00 81.56 278 THR A CA 1
ATOM 2299 C C . THR A 1 278 ? -38.452 -0.359 17.210 1.00 81.56 278 THR A C 1
ATOM 2301 O O . THR A 1 278 ? -37.528 -0.897 17.828 1.00 81.56 278 THR A O 1
ATOM 2304 N N . VAL A 1 279 ? -39.419 0.316 17.845 1.00 74.94 279 VAL A N 1
ATOM 2305 C CA . VAL A 1 279 ? -39.472 0.502 19.312 1.00 74.94 279 VAL A CA 1
ATOM 2306 C C . VAL A 1 279 ? -39.364 -0.840 20.052 1.00 74.94 279 VAL A C 1
ATOM 2308 O O . VAL A 1 279 ? -38.660 -0.948 21.054 1.00 74.94 279 VAL A O 1
ATOM 2311 N N . ALA A 1 280 ? -39.981 -1.894 19.510 1.00 76.19 280 ALA A N 1
ATOM 2312 C CA . ALA A 1 280 ? -39.910 -3.247 20.055 1.00 76.19 280 ALA A CA 1
ATOM 2313 C C . ALA A 1 280 ? -38.491 -3.851 20.009 1.00 76.19 280 ALA A C 1
ATOM 2315 O O . ALA A 1 280 ? -38.078 -4.510 20.964 1.00 76.19 280 ALA A O 1
ATOM 2316 N N . SER A 1 281 ? -37.731 -3.611 18.933 1.00 76.06 281 SER A N 1
ATOM 2317 C CA . SER A 1 281 ? -36.338 -4.067 18.807 1.00 76.06 281 SER A CA 1
ATOM 2318 C C . SER A 1 281 ? -35.429 -3.372 19.826 1.00 76.06 281 SER A C 1
ATOM 2320 O O . SER A 1 281 ? -34.611 -4.026 20.473 1.00 76.06 281 SER A O 1
ATOM 2322 N N . ARG A 1 282 ? -35.646 -2.068 20.055 1.00 72.88 282 ARG A N 1
ATOM 2323 C CA . ARG A 1 282 ? -34.901 -1.268 21.043 1.00 72.88 282 ARG A CA 1
ATOM 2324 C C . ARG A 1 282 ? -35.167 -1.706 22.486 1.00 72.88 282 ARG A C 1
ATOM 2326 O O . ARG A 1 282 ? -34.256 -1.744 23.308 1.00 72.88 282 ARG A O 1
ATOM 2333 N N . ILE A 1 283 ? -36.410 -2.064 22.802 1.00 74.38 283 ILE A N 1
ATOM 2334 C CA . ILE A 1 283 ? -36.763 -2.595 24.125 1.00 74.38 283 ILE A CA 1
ATOM 2335 C C . ILE A 1 283 ? -36.145 -3.989 24.318 1.00 74.38 283 ILE A C 1
ATOM 2337 O O . ILE A 1 283 ? -35.567 -4.258 25.369 1.00 74.38 283 ILE A O 1
ATOM 2341 N N . LYS A 1 284 ? -36.181 -4.858 23.297 1.00 75.06 284 LYS A N 1
ATOM 2342 C CA . LYS A 1 284 ? -35.572 -6.200 23.358 1.00 75.06 284 LYS A CA 1
ATOM 2343 C C . LYS A 1 284 ? -34.050 -6.188 23.481 1.00 75.06 284 LYS A C 1
ATOM 2345 O O . LYS A 1 284 ? -33.514 -7.022 24.206 1.00 75.06 284 LYS A O 1
ATOM 2350 N N . SER A 1 285 ? -33.350 -5.267 22.820 1.00 72.88 285 SER A N 1
ATOM 2351 C CA . SER A 1 285 ? -31.892 -5.160 22.957 1.00 72.88 285 SER A CA 1
ATOM 2352 C C . SER A 1 285 ? -31.477 -4.685 24.354 1.00 72.88 285 SER A C 1
ATOM 2354 O O . SER A 1 285 ? -30.459 -5.137 24.876 1.00 72.88 285 SER A O 1
ATOM 2356 N N . ASN A 1 286 ? -32.301 -3.855 25.005 1.00 67.50 286 ASN A N 1
ATOM 2357 C CA . ASN A 1 286 ? -32.053 -3.372 26.365 1.00 67.50 286 ASN A CA 1
ATOM 2358 C C . ASN A 1 286 ? -32.548 -4.324 27.475 1.00 67.50 286 ASN A C 1
ATOM 2360 O O . ASN A 1 286 ? -32.091 -4.228 28.612 1.00 67.50 286 ASN A O 1
ATOM 2364 N N . ILE A 1 287 ? -33.432 -5.280 27.163 1.00 67.56 287 ILE A N 1
ATOM 2365 C CA . ILE A 1 287 ? -33.939 -6.286 28.119 1.00 67.56 287 ILE A CA 1
ATOM 2366 C C . ILE A 1 287 ? -32.798 -7.086 28.769 1.00 67.56 287 ILE A C 1
ATOM 2368 O O . ILE A 1 287 ? -32.847 -7.374 29.962 1.00 67.56 287 ILE A O 1
ATOM 2372 N N . ASN A 1 288 ? -31.726 -7.365 28.022 1.00 62.75 288 ASN A N 1
ATOM 2373 C CA . ASN A 1 288 ? -30.573 -8.123 28.520 1.00 62.75 288 ASN A CA 1
ATOM 2374 C C . ASN A 1 288 ? -29.522 -7.260 29.245 1.00 62.75 288 ASN A C 1
ATOM 2376 O O . ASN A 1 288 ? -28.535 -7.797 29.751 1.00 62.75 288 ASN A O 1
ATOM 2380 N N . ASN A 1 289 ? -29.712 -5.938 29.300 1.00 63.22 289 ASN A N 1
ATOM 2381 C CA . ASN A 1 289 ? -28.764 -4.997 29.903 1.00 63.22 289 ASN A CA 1
ATOM 2382 C C . ASN A 1 289 ? -29.144 -4.598 31.345 1.00 63.22 289 ASN A C 1
ATOM 2384 O O . ASN A 1 289 ? -28.340 -4.016 32.067 1.00 63.22 289 ASN A O 1
ATOM 2388 N N . ILE A 1 290 ? -30.356 -4.940 31.797 1.00 56.91 290 ILE A N 1
ATOM 2389 C CA . ILE A 1 290 ? -30.891 -4.537 33.111 1.00 56.91 290 ILE A CA 1
ATOM 2390 C C . ILE A 1 290 ? -30.378 -5.433 34.261 1.00 56.91 290 ILE A C 1
ATOM 2392 O O . ILE A 1 290 ? -30.521 -5.088 35.431 1.00 56.91 290 ILE A O 1
ATOM 2396 N N . GLN A 1 291 ? -29.712 -6.557 33.973 1.00 55.81 291 GLN A N 1
ATOM 2397 C CA . GLN A 1 291 ? -29.357 -7.560 34.992 1.00 55.81 291 GLN A CA 1
ATOM 2398 C C . GLN A 1 291 ? -27.861 -7.903 35.060 1.00 55.81 291 GLN A C 1
ATOM 2400 O O . GLN A 1 291 ? -27.482 -9.060 35.214 1.00 55.81 291 GLN A O 1
ATOM 2405 N N . ARG A 1 292 ? -26.983 -6.898 34.967 1.00 57.03 292 ARG A N 1
ATOM 2406 C CA . ARG A 1 292 ? -25.543 -7.054 35.262 1.00 57.03 292 ARG A CA 1
ATOM 2407 C C . ARG A 1 292 ? -25.014 -5.912 36.130 1.00 57.03 292 ARG A C 1
ATOM 2409 O O . ARG A 1 292 ? -23.980 -5.324 35.837 1.00 57.03 292 ARG A O 1
ATOM 2416 N N . SER A 1 293 ? -25.727 -5.563 37.201 1.00 61.31 293 SER A N 1
ATOM 2417 C CA . SER A 1 293 ? -25.116 -4.754 38.258 1.00 61.31 293 SER A CA 1
ATOM 2418 C C . SER A 1 293 ? -24.138 -5.638 39.043 1.00 61.31 293 SER A C 1
ATOM 2420 O O . SER A 1 293 ? -24.445 -6.788 39.359 1.00 61.31 293 SER A O 1
ATOM 2422 N N . GLY A 1 294 ? -22.947 -5.119 39.357 1.00 58.88 294 GLY A N 1
ATOM 2423 C CA . GLY A 1 294 ? -21.868 -5.891 39.996 1.00 58.88 294 GLY A CA 1
ATOM 2424 C C . GLY A 1 294 ? -22.226 -6.526 41.347 1.00 58.88 294 GLY A C 1
ATOM 2425 O O . GLY A 1 294 ? -21.515 -7.408 41.800 1.00 58.88 294 GLY A O 1
ATOM 2426 N N . ARG A 1 295 ? -23.349 -6.136 41.968 1.00 58.22 295 ARG A N 1
ATOM 2427 C CA . ARG A 1 295 ? -23.831 -6.686 43.249 1.00 58.22 295 ARG A CA 1
ATOM 2428 C C . ARG A 1 295 ? -24.663 -7.968 43.104 1.00 58.22 295 ARG A C 1
ATOM 2430 O O . ARG A 1 295 ? -24.892 -8.641 44.101 1.00 58.22 295 ARG A O 1
ATOM 2437 N N . ALA A 1 296 ? -25.142 -8.307 41.903 1.00 57.56 296 ALA A N 1
ATOM 2438 C CA . ALA A 1 296 ? -26.016 -9.470 41.701 1.00 57.56 296 ALA A CA 1
ATOM 2439 C C . ALA A 1 296 ? -25.251 -10.798 41.522 1.00 57.56 296 ALA A C 1
ATOM 2441 O O . ALA A 1 296 ? -25.827 -11.863 41.735 1.00 57.56 296 ALA A O 1
ATOM 2442 N N . MET A 1 297 ? -23.963 -10.745 41.164 1.00 56.94 297 MET A N 1
ATOM 2443 C CA . MET A 1 297 ? -23.150 -11.935 40.862 1.00 56.94 297 MET A CA 1
ATOM 2444 C C . MET A 1 297 ? -22.667 -12.692 42.116 1.00 56.94 297 MET A C 1
ATOM 2446 O O . MET A 1 297 ? -22.387 -13.883 42.020 1.00 56.94 297 MET A O 1
ATOM 2450 N N . ASP A 1 298 ? -22.646 -12.053 43.292 1.00 57.50 298 ASP A N 1
ATOM 2451 C CA . ASP A 1 298 ? -22.076 -12.640 44.520 1.00 57.50 298 ASP A CA 1
ATOM 2452 C C . ASP A 1 298 ? -23.053 -13.514 45.324 1.00 57.50 298 ASP A C 1
ATOM 2454 O O . ASP A 1 298 ? -22.644 -14.259 46.210 1.00 57.50 298 ASP A O 1
ATOM 2458 N N . THR A 1 299 ? -24.358 -13.453 45.041 1.00 59.66 299 THR A N 1
ATOM 2459 C CA . THR A 1 299 ? -25.372 -14.088 45.910 1.00 59.66 299 THR A CA 1
ATOM 2460 C C . THR A 1 299 ? -25.691 -15.540 45.558 1.00 59.66 299 THR A C 1
ATOM 2462 O O . THR A 1 299 ? -26.171 -16.279 46.414 1.00 59.66 299 THR A O 1
ATOM 2465 N N . ASN A 1 300 ? -25.398 -15.977 44.329 1.00 58.53 300 ASN A N 1
ATOM 2466 C CA . ASN A 1 300 ? -25.827 -17.289 43.829 1.00 58.53 300 ASN A CA 1
ATOM 2467 C C . ASN A 1 300 ? -24.684 -18.182 43.330 1.00 58.53 300 ASN A C 1
ATOM 2469 O O . ASN A 1 300 ? -24.932 -19.336 42.998 1.00 58.53 300 ASN A O 1
ATOM 2473 N N . PHE A 1 301 ? -23.440 -17.694 43.299 1.00 56.50 301 PHE A N 1
ATOM 2474 C CA . PHE A 1 301 ? -22.309 -18.468 42.770 1.00 56.50 301 PHE A CA 1
ATOM 2475 C C . PHE A 1 301 ? -21.873 -19.624 43.694 1.00 56.50 301 PHE A C 1
ATOM 2477 O O . PHE A 1 301 ? -21.254 -20.574 43.236 1.00 56.50 301 PHE A O 1
ATOM 2484 N N . ALA A 1 302 ? -22.228 -19.577 44.984 1.00 56.41 302 ALA A N 1
ATOM 2485 C CA . ALA A 1 302 ? -21.859 -20.592 45.978 1.00 56.41 302 ALA A CA 1
ATOM 2486 C C . ALA A 1 302 ? -22.996 -21.570 46.345 1.00 56.41 302 ALA A C 1
ATOM 2488 O O . ALA A 1 302 ? -22.892 -22.286 47.342 1.00 56.41 302 ALA A O 1
ATOM 2489 N N . ARG A 1 303 ? -24.104 -21.607 45.588 1.00 60.50 303 ARG A N 1
ATOM 2490 C CA . ARG A 1 303 ? -25.189 -22.573 45.824 1.00 60.50 303 ARG A CA 1
ATOM 2491 C C . ARG A 1 303 ? -25.249 -23.629 44.715 1.00 60.50 303 ARG A C 1
ATOM 2493 O O . ARG A 1 303 ? -25.810 -23.371 43.657 1.00 60.50 303 ARG A O 1
ATOM 2500 N N . ARG A 1 304 ? -24.804 -24.827 45.119 1.00 46.81 304 ARG A N 1
ATOM 2501 C CA . ARG A 1 304 ? -24.779 -26.153 44.470 1.00 46.81 304 ARG A CA 1
ATOM 2502 C C . ARG A 1 304 ? -23.582 -26.452 43.581 1.00 46.81 304 ARG A C 1
ATOM 2504 O O . ARG A 1 304 ? -23.479 -25.860 42.492 1.00 46.81 304 ARG A O 1
#

Organism: NCBI:txid64838

Foldseek 3Di:
DDDDDPLLVDPPRCPNPVNVVVVVVVVVVVVVVVVVVVVVVVVVVVVVVVVVVVVVCCVVVVDPDPPCPVCCVVPPDPPPPDDPVVVVVPDDDDVSNVVVVVVVVVVVVPPPPPPPPPPPPDPPVPDPDPDPPPVVVVVCCCPPPVVVVVVVVVVVVVVCVVDVVNVVVVVVVVVVVVDDDDDDDDDDDDDDDDDDDDDDPPDDDDVPPPPPPPPDPDDPVVVVVVVVVVVVVVVVVVVVVVVVVVVVVVVVVVVVVVPPPPPCPVVVVVVVVVVVDDPVNVVVVCVVVPPDDPVNVPPPPPPD

InterPro domains:
  IPR019339 CBF1-interacting co-repressor CIR, N-terminal domain [PF10197] (11-47)
  IPR019339 CBF1-interacting co-repressor CIR, N-terminal domain [SM01083] (11-47)
  IPR022209 Pre-mRNA splicing factor [PF12542] (68-164)
  IPR051376 Pre-mRNA-splicing factor CWC25 [PTHR16196] (1-213)

Secondary structure (DSSP, 8-state):
-----GGGGSTT-TTSHHHHHHHHHHHHHHHHHHHHHHHHHHHHHHHHHHHHHHHHHHHTTSS---GGGGTHHHH--TTS---HHHHHTTPPPPHHHHHHHHHHHHHHHS----S---TTSS-GGG---S-THHHHHHHHHHS-HHHHHHHHHHHHHHHHHH-HHHHHHHHHHHHHHT-----------------------------------------HHHHHHHHHHHHHHHHHHHHHHHHHHHHHHHHHHHHHHH----TTHHHHHHHHHHHHS-HHHHHHHHHTTTT--TTSTTTTTT--

Nearest PDB structures (foldseek):
  9fia-assembly1_B3  TM=1.942E-01  e=7.476E+00  Toxoplasma gondii